Protein AF-A0A1Q9T0S0-F1 (afdb_monomer_lite)

pLDDT: mean 93.18, std 7.95, range [50.66, 98.62]

Foldseek 3Di:
DFDPFDALVLLQLLLLLLLLLLQLLVPRVVQWFFDLQKTKHHPVPQWIWIWFADLVRKIKIWTADPVAFPAADDPRCVVVVHDHDPFCAVHDPCQCVCVVPDDCVSPPGTLHIWIDPNPTIDTHDDDTGSCPVVSLPQSRDPVSSLVSSLDSLCPPDPPDDLVPLSVLSVVSSVCQLPDDLVSSCSSHVSSNHSVSSNVRSVSNVRRRDD

Secondary structure (DSSP, 8-state):
-EE----HHHHHHHHHHHHHHHTTSSSTTTTEEEETTEEEEE-SSS-EEEEEE-TTS-EEEEEE-TTTB----THHHHHTT-----TTTT--GGGGHHHHH--TTT-S---EEEEE-SS-EEE----S-BSTTTTT-GGG-HHHHHHHHHHHHH-SS-----TTHHHHHHHHHHHGGG--HHHHHTT-TT---HHHHHHHHHHTTSPP--

Structure (mmCIF, N/CA/C/O backbone):
data_AF-A0A1Q9T0S0-F1
#
_entry.id   AF-A0A1Q9T0S0-F1
#
loop_
_atom_site.group_PDB
_atom_site.id
_atom_site.type_symbol
_atom_site.label_atom_id
_atom_site.label_alt_id
_atom_site.label_comp_id
_atom_site.label_asym_id
_atom_site.label_entity_id
_atom_site.label_seq_id
_atom_site.pdbx_PDB_ins_code
_atom_site.Cartn_x
_atom_site.Cartn_y
_atom_site.Cartn_z
_atom_site.occupancy
_atom_site.B_iso_or_equiv
_atom_site.auth_seq_id
_atom_site.auth_comp_id
_atom_site.auth_asym_id
_atom_site.auth_atom_id
_atom_site.pdbx_PDB_model_num
ATOM 1 N N . MET A 1 1 ? 15.567 -7.883 -11.345 1.00 94.00 1 MET A N 1
ATOM 2 C CA . MET A 1 1 ? 16.326 -7.635 -10.104 1.00 94.00 1 MET A CA 1
ATOM 3 C C . MET A 1 1 ? 15.474 -8.043 -8.914 1.00 94.00 1 MET A C 1
ATOM 5 O O . MET A 1 1 ? 14.275 -7.813 -8.975 1.00 94.00 1 MET A O 1
ATOM 9 N N . GLU A 1 2 ? 16.051 -8.700 -7.908 1.00 96.56 2 GLU A N 1
ATOM 10 C CA . GLU A 1 2 ? 15.338 -9.076 -6.674 1.00 96.56 2 GLU A CA 1
ATOM 11 C C . GLU A 1 2 ? 15.214 -7.862 -5.740 1.00 96.56 2 GLU A C 1
ATOM 13 O O . GLU A 1 2 ? 16.089 -6.996 -5.751 1.00 96.56 2 GLU A O 1
ATOM 18 N N . LEU A 1 3 ? 14.120 -7.788 -4.983 1.00 97.38 3 LEU A N 1
ATOM 19 C CA . LEU A 1 3 ? 13.815 -6.697 -4.058 1.00 97.38 3 LEU A CA 1
ATOM 20 C C . LEU A 1 3 ? 13.614 -7.247 -2.645 1.00 97.38 3 LEU A C 1
ATOM 22 O O . LEU A 1 3 ? 12.948 -8.267 -2.465 1.00 97.38 3 LEU A O 1
ATOM 26 N N . ASP A 1 4 ? 14.145 -6.538 -1.653 1.00 97.12 4 ASP A N 1
ATOM 27 C CA . ASP A 1 4 ? 13.918 -6.837 -0.240 1.00 97.12 4 ASP A CA 1
ATOM 28 C C . ASP A 1 4 ? 12.661 -6.103 0.244 1.00 97.12 4 ASP A C 1
ATOM 30 O O . ASP A 1 4 ? 12.712 -4.953 0.678 1.00 97.12 4 ASP A O 1
ATOM 34 N N . LEU A 1 5 ? 11.507 -6.751 0.076 1.00 98.19 5 LEU A N 1
ATOM 35 C CA . LEU A 1 5 ? 10.204 -6.249 0.511 1.00 98.19 5 LEU A CA 1
ATOM 36 C C . LEU A 1 5 ? 9.434 -7.356 1.241 1.00 98.19 5 LEU A C 1
ATOM 38 O O . LEU A 1 5 ? 9.535 -8.525 0.856 1.00 98.19 5 LEU A O 1
ATOM 42 N N . PRO A 1 6 ? 8.614 -7.020 2.255 1.00 98.19 6 PRO A N 1
ATOM 43 C CA . PRO A 1 6 ? 7.750 -8.005 2.892 1.00 98.19 6 PRO A CA 1
ATOM 44 C C . PRO A 1 6 ? 6.777 -8.632 1.890 1.00 98.19 6 PRO A C 1
ATOM 46 O O . PRO A 1 6 ? 6.292 -7.970 0.970 1.00 98.19 6 PRO A O 1
ATOM 49 N N . ALA A 1 7 ? 6.437 -9.903 2.090 1.00 98.12 7 ALA A N 1
ATOM 50 C CA . ALA A 1 7 ? 5.400 -10.563 1.304 1.00 98.12 7 ALA A CA 1
ATOM 51 C C . ALA A 1 7 ? 4.035 -9.863 1.499 1.00 98.12 7 ALA A C 1
ATOM 53 O O . ALA A 1 7 ? 3.790 -9.301 2.572 1.00 98.12 7 ALA A O 1
ATOM 54 N N . PRO A 1 8 ? 3.103 -9.940 0.528 1.00 97.69 8 PRO A N 1
ATOM 55 C CA . PRO A 1 8 ? 1.782 -9.308 0.623 1.00 97.69 8 PRO A CA 1
ATOM 56 C C . PRO A 1 8 ? 1.033 -9.552 1.945 1.00 97.69 8 PRO A C 1
ATOM 58 O O . PRO A 1 8 ? 0.486 -8.621 2.535 1.00 97.69 8 PRO A O 1
ATOM 61 N N . ASP A 1 9 ? 1.064 -10.778 2.475 1.00 96.56 9 ASP A N 1
ATOM 62 C CA . ASP A 1 9 ? 0.418 -11.109 3.753 1.00 96.56 9 ASP A CA 1
ATOM 63 C C . ASP A 1 9 ? 1.033 -10.387 4.965 1.00 96.56 9 ASP A C 1
ATOM 65 O O . ASP A 1 9 ? 0.340 -10.157 5.957 1.00 96.56 9 ASP A O 1
ATOM 69 N N . GLN A 1 10 ? 2.313 -10.011 4.887 1.00 97.56 10 GLN A N 1
ATOM 70 C CA . GLN A 1 10 ? 3.016 -9.247 5.921 1.00 97.56 10 GLN A CA 1
ATOM 71 C C . GLN A 1 10 ? 2.735 -7.741 5.816 1.00 97.56 10 GLN A C 1
ATOM 73 O O . GLN A 1 10 ? 2.780 -7.044 6.827 1.00 97.56 10 GLN A O 1
ATOM 78 N N . LEU A 1 11 ? 2.418 -7.241 4.616 1.00 98.25 11 LEU A N 1
ATOM 79 C CA . LEU A 1 11 ? 1.966 -5.860 4.404 1.00 98.25 11 LEU A CA 1
ATOM 80 C C . LEU A 1 11 ? 0.535 -5.658 4.933 1.00 98.25 11 LEU A C 1
ATOM 82 O O . LEU A 1 11 ? 0.225 -4.611 5.505 1.00 98.25 11 LEU A O 1
ATOM 86 N N . ARG A 1 12 ? -0.323 -6.681 4.783 1.00 98.06 12 ARG A N 1
ATOM 87 C CA . ARG A 1 12 ? -1.766 -6.643 5.084 1.00 98.06 12 ARG A CA 1
ATOM 88 C C . ARG A 1 12 ? -2.144 -5.974 6.410 1.00 98.06 12 ARG A C 1
ATOM 90 O O . ARG A 1 12 ? -2.952 -5.050 6.363 1.00 98.06 12 ARG A O 1
ATOM 97 N N . PRO A 1 13 ? -1.647 -6.412 7.588 1.00 98.00 13 PRO A N 1
ATOM 98 C CA . PRO A 1 13 ? -2.119 -5.855 8.856 1.00 98.00 13 PRO A CA 1
ATOM 99 C C . PRO A 1 13 ? -1.801 -4.361 8.986 1.00 98.00 13 PRO A C 1
ATOM 101 O O . PRO A 1 13 ? -2.645 -3.598 9.445 1.00 98.00 13 PRO A O 1
ATOM 104 N N . ARG A 1 14 ? -0.628 -3.923 8.515 1.00 98.50 14 ARG A N 1
ATOM 105 C CA . ARG A 1 14 ? -0.226 -2.509 8.549 1.00 98.50 14 ARG A CA 1
ATOM 106 C C . ARG A 1 14 ? -1.068 -1.673 7.601 1.00 98.50 14 ARG A C 1
ATOM 108 O O . ARG A 1 14 ? -1.543 -0.614 7.988 1.00 98.50 14 ARG A O 1
ATOM 115 N N . TRP A 1 15 ? -1.276 -2.163 6.381 1.00 98.38 15 TRP A N 1
ATOM 116 C CA . TRP A 1 15 ? -2.082 -1.465 5.383 1.00 98.38 15 TRP A CA 1
ATOM 117 C C . TRP A 1 15 ? -3.531 -1.309 5.856 1.00 98.38 15 TRP A C 1
ATOM 119 O O . TRP A 1 15 ? -4.079 -0.213 5.801 1.00 98.38 15 TRP A O 1
ATOM 129 N N . ALA A 1 16 ? -4.109 -2.370 6.429 1.00 98.38 16 ALA A N 1
ATOM 130 C CA . ALA A 1 16 ? -5.443 -2.337 7.021 1.00 98.38 16 ALA A CA 1
ATOM 131 C C . ALA A 1 16 ? -5.541 -1.348 8.195 1.00 98.38 16 ALA A C 1
ATOM 133 O O . ALA A 1 16 ? -6.499 -0.584 8.272 1.00 98.38 16 ALA A O 1
ATOM 134 N N . ALA A 1 17 ? -4.544 -1.320 9.085 1.00 98.44 17 ALA A N 1
ATOM 135 C CA . ALA A 1 17 ? -4.498 -0.374 10.197 1.00 98.44 17 ALA A CA 1
ATOM 136 C C . ALA A 1 17 ? -4.404 1.087 9.718 1.00 98.44 17 ALA A C 1
ATOM 138 O O . ALA A 1 17 ? -5.099 1.954 10.245 1.00 98.44 17 ALA A O 1
ATOM 139 N N . VAL A 1 18 ? -3.593 1.357 8.691 1.00 97.94 18 VAL A N 1
ATOM 140 C CA . VAL A 1 18 ? -3.491 2.685 8.065 1.00 97.94 18 VAL A CA 1
ATOM 141 C C . VAL A 1 18 ? -4.821 3.071 7.414 1.00 97.94 18 VAL A C 1
ATOM 143 O O . VAL A 1 18 ? -5.328 4.156 7.688 1.00 97.94 18 VAL A O 1
ATOM 146 N N . ALA A 1 19 ? -5.445 2.172 6.646 1.00 97.62 19 ALA A N 1
ATOM 147 C CA . ALA A 1 19 ? -6.767 2.393 6.054 1.00 97.62 19 ALA A CA 1
ATOM 148 C C . ALA A 1 19 ? -7.836 2.703 7.114 1.00 97.62 19 ALA A C 1
ATOM 150 O O . ALA A 1 19 ? -8.687 3.568 6.912 1.00 97.62 19 ALA A O 1
ATOM 151 N N . ALA A 1 20 ? -7.762 2.046 8.278 1.00 97.94 20 ALA A N 1
ATOM 152 C CA . ALA A 1 20 ? -8.662 2.319 9.392 1.00 97.94 20 ALA A CA 1
ATOM 153 C C . ALA A 1 20 ? -8.576 3.762 9.876 1.00 97.94 2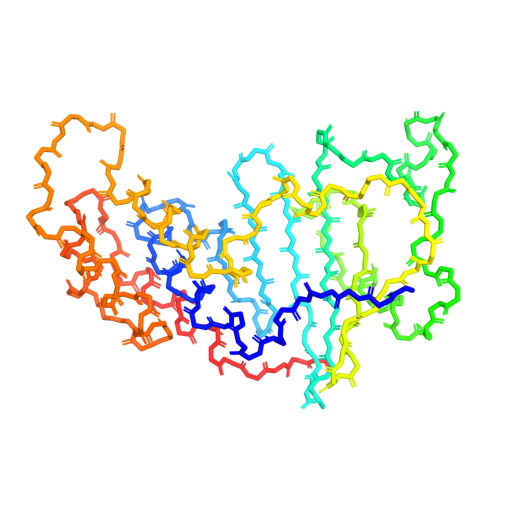0 ALA A C 1
ATOM 155 O O . ALA A 1 20 ? -9.591 4.387 10.176 1.00 97.94 20 ALA A O 1
ATOM 156 N N . VAL A 1 21 ? -7.362 4.291 9.966 1.00 96.50 21 VAL A N 1
ATOM 157 C CA . VAL A 1 21 ? -7.124 5.633 10.488 1.00 96.50 21 VAL A CA 1
ATOM 158 C C . VAL A 1 21 ? -7.474 6.674 9.434 1.00 96.50 21 VAL A C 1
ATOM 160 O O . VAL A 1 21 ? -8.299 7.538 9.718 1.00 96.50 21 VAL A O 1
ATOM 163 N N . LEU A 1 22 ? -6.955 6.543 8.209 1.00 95.12 22 LEU A N 1
ATOM 164 C CA . LEU A 1 22 ? -7.236 7.472 7.105 1.00 95.12 22 LEU A CA 1
ATOM 165 C C . LEU A 1 22 ? -8.735 7.527 6.780 1.00 95.12 22 LEU A C 1
ATOM 167 O O . LEU A 1 22 ? -9.317 8.610 6.694 1.00 95.12 22 LEU A O 1
ATOM 171 N N . GLY A 1 23 ? -9.396 6.368 6.715 1.00 95.19 23 GLY A N 1
ATOM 172 C CA . GLY A 1 23 ? -10.837 6.283 6.488 1.00 95.19 23 GLY A CA 1
ATOM 173 C C . GLY A 1 23 ? -11.690 6.893 7.602 1.00 95.19 23 GLY A C 1
ATOM 174 O O . GLY A 1 23 ? -12.871 7.138 7.388 1.00 95.19 23 GLY A O 1
ATOM 175 N N . SER A 1 24 ? -11.115 7.173 8.775 1.00 95.06 24 SER A N 1
ATOM 176 C CA . SER A 1 24 ? -11.835 7.786 9.898 1.00 95.06 24 SER A CA 1
ATOM 177 C C . SER A 1 24 ? -11.750 9.310 9.937 1.00 95.06 24 SER A C 1
ATOM 179 O O . SER A 1 24 ? -12.470 9.929 10.719 1.00 95.06 24 SER A O 1
ATOM 181 N N . VAL A 1 25 ? -10.904 9.922 9.101 1.00 88.38 25 VAL A N 1
ATOM 182 C CA . VAL A 1 25 ? -10.748 11.386 8.998 1.00 88.38 25 VAL A CA 1
ATOM 183 C C . VAL A 1 25 ? -11.873 12.017 8.148 1.00 88.38 25 VAL A C 1
ATOM 185 O O . VAL A 1 25 ? -12.053 13.230 8.152 1.00 88.38 25 VAL A O 1
ATOM 188 N N . GLY A 1 26 ? -12.677 11.201 7.451 1.00 74.31 26 GLY A N 1
ATOM 189 C CA . GLY A 1 26 ? -13.866 11.617 6.688 1.00 74.31 26 GLY A CA 1
ATOM 190 C C . GLY A 1 26 ? -13.626 11.904 5.199 1.00 74.31 26 GLY A C 1
ATOM 191 O O . GLY A 1 26 ? -14.577 11.944 4.425 1.00 74.31 26 GLY A O 1
ATOM 192 N N . TYR A 1 27 ? -12.369 12.061 4.772 1.00 72.44 27 TYR A N 1
ATOM 193 C CA . TYR A 1 27 ? -11.987 12.171 3.352 1.00 72.44 27 TYR A CA 1
ATOM 194 C C . TYR A 1 27 ? -10.918 11.155 2.920 1.00 72.44 27 TYR A C 1
ATOM 196 O O . TYR A 1 27 ? -10.825 10.843 1.739 1.00 72.44 27 TYR A O 1
ATOM 204 N N . GLY A 1 28 ? -10.154 10.591 3.861 1.00 71.88 28 GLY A N 1
ATOM 205 C CA . GLY A 1 28 ? -9.023 9.706 3.559 1.00 71.88 28 GLY A CA 1
ATOM 206 C C . GLY A 1 28 ? -9.394 8.261 3.210 1.00 71.88 28 GLY A C 1
ATOM 207 O O . GLY A 1 28 ? -8.507 7.435 3.013 1.00 71.88 28 GLY A O 1
ATOM 208 N N . SER A 1 29 ? -10.682 7.907 3.151 1.00 78.69 29 SER A N 1
ATOM 209 C CA . SER A 1 29 ? -11.103 6.546 2.782 1.00 78.69 29 SER A CA 1
ATOM 210 C C . SER A 1 29 ? -10.803 6.211 1.321 1.00 78.69 29 SER A C 1
ATOM 212 O O . SER A 1 29 ? -10.612 5.041 1.007 1.00 78.69 29 SER A O 1
ATOM 214 N N . GLU A 1 30 ? -10.722 7.209 0.439 1.00 85.56 30 GLU A N 1
ATOM 215 C CA . GLU A 1 30 ? -10.301 7.005 -0.952 1.00 85.56 30 GLU A CA 1
ATOM 216 C C . GLU A 1 30 ? -8.775 6.879 -1.082 1.00 85.56 30 GLU A C 1
ATOM 218 O O . GLU A 1 30 ? -8.294 6.183 -1.975 1.00 85.56 30 GLU A O 1
ATOM 223 N N . ASP A 1 31 ? -8.019 7.476 -0.153 1.00 90.69 31 ASP A N 1
ATOM 224 C CA . ASP A 1 31 ? -6.553 7.481 -0.160 1.00 90.69 31 ASP A CA 1
ATOM 225 C C . ASP A 1 31 ? -5.941 6.152 0.310 1.00 90.69 31 ASP A C 1
ATOM 227 O O . ASP A 1 31 ? -4.779 5.863 0.043 1.00 90.69 31 ASP A O 1
ATOM 231 N N . CYS A 1 32 ? -6.689 5.304 1.020 1.00 94.94 32 CYS A N 1
ATOM 232 C CA . CYS A 1 32 ? -6.194 3.997 1.447 1.00 94.94 32 CYS A CA 1
ATOM 233 C C . CYS A 1 32 ? -7.337 2.992 1.589 1.00 94.94 32 CYS A C 1
ATOM 235 O O . CYS A 1 32 ? -8.111 3.033 2.549 1.00 94.94 32 CYS A O 1
ATOM 237 N N . ARG A 1 33 ? -7.444 2.073 0.625 1.00 93.06 33 A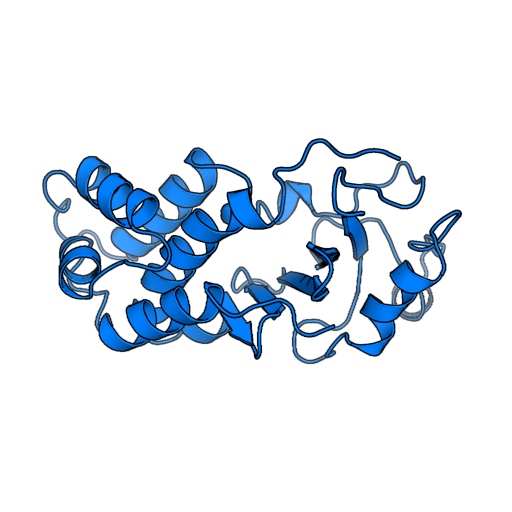RG A N 1
ATOM 238 C CA . ARG A 1 33 ? -8.619 1.202 0.468 1.00 93.06 33 ARG A CA 1
ATOM 239 C C . ARG A 1 33 ? -8.299 -0.148 -0.155 1.00 93.06 33 ARG A C 1
ATOM 241 O O . ARG A 1 33 ? -7.223 -0.369 -0.702 1.00 93.06 33 ARG A O 1
ATOM 248 N N . SER A 1 34 ? -9.278 -1.043 -0.075 1.00 94.94 34 SER A N 1
ATOM 249 C CA . SER A 1 34 ? -9.305 -2.313 -0.797 1.00 94.94 34 SER A CA 1
ATOM 250 C C . SER A 1 34 ? -10.492 -2.301 -1.757 1.00 94.94 34 SER A C 1
ATOM 252 O O . SER A 1 34 ? -11.634 -2.202 -1.305 1.00 94.94 34 SER A O 1
ATOM 254 N N . ASP A 1 35 ? -10.226 -2.417 -3.057 1.00 90.75 35 ASP A N 1
ATOM 255 C CA . ASP A 1 35 ? -11.237 -2.483 -4.113 1.00 90.75 35 ASP A CA 1
ATOM 256 C C . ASP A 1 35 ? -11.281 -3.917 -4.657 1.00 90.75 35 ASP A C 1
ATOM 258 O O . ASP A 1 35 ? -10.380 -4.345 -5.378 1.00 90.75 35 ASP A O 1
ATOM 262 N N . ASP A 1 36 ? -12.297 -4.691 -4.266 1.00 85.62 36 ASP A N 1
ATOM 263 C CA . ASP A 1 36 ? -12.485 -6.092 -4.681 1.00 85.62 36 ASP A CA 1
ATOM 264 C C . ASP A 1 36 ? -11.244 -6.987 -4.500 1.00 85.62 36 ASP A C 1
ATOM 266 O O . ASP A 1 36 ? -11.030 -7.941 -5.245 1.00 85.62 36 ASP A O 1
ATOM 270 N N . GLY A 1 37 ? -10.429 -6.705 -3.481 1.00 87.00 37 GLY A N 1
ATOM 271 C CA . GLY A 1 37 ? -9.220 -7.466 -3.187 1.00 87.00 37 GLY A CA 1
ATOM 272 C C . GLY A 1 37 ? -7.937 -6.904 -3.802 1.00 87.00 37 GLY A C 1
ATOM 273 O O . GLY A 1 37 ? -6.885 -7.490 -3.564 1.00 87.00 37 GLY A O 1
ATOM 274 N N . ASP A 1 38 ? -7.962 -5.776 -4.500 1.00 94.75 38 ASP A N 1
ATOM 275 C CA . ASP A 1 38 ? -6.747 -5.026 -4.832 1.00 94.75 38 ASP A CA 1
ATOM 276 C C . ASP A 1 38 ? -6.559 -3.888 -3.830 1.00 94.75 38 ASP A C 1
ATOM 278 O O . ASP A 1 38 ? -7.527 -3.249 -3.422 1.00 94.75 38 ASP A O 1
ATOM 282 N N . TRP A 1 39 ? -5.327 -3.640 -3.390 1.00 96.88 39 TRP A N 1
ATOM 283 C CA . TRP A 1 39 ? -5.066 -2.660 -2.329 1.00 96.88 39 TRP A CA 1
ATOM 284 C C . TRP A 1 39 ? -4.489 -1.384 -2.896 1.00 96.88 39 TRP A C 1
ATOM 286 O O . TRP A 1 39 ? -3.530 -1.441 -3.653 1.00 96.88 39 TRP A O 1
ATOM 296 N N . TYR A 1 40 ? -5.042 -0.248 -2.504 1.00 96.69 40 TYR A N 1
ATOM 297 C CA . TYR A 1 40 ? -4.650 1.063 -2.988 1.00 96.69 40 TYR A CA 1
ATOM 298 C C . TYR A 1 40 ? -4.105 1.925 -1.855 1.00 96.69 40 TYR A C 1
ATOM 300 O O . TYR A 1 40 ? -4.556 1.835 -0.707 1.00 96.69 40 TYR A O 1
ATOM 308 N N . TYR A 1 41 ? -3.132 2.756 -2.201 1.00 96.62 41 TYR A N 1
ATOM 309 C CA . TYR A 1 41 ? -2.620 3.825 -1.366 1.00 96.62 41 TYR A CA 1
ATOM 310 C C . TYR A 1 41 ? -2.333 5.057 -2.225 1.00 96.62 41 TYR A C 1
ATOM 312 O O . TYR A 1 41 ? -1.761 4.928 -3.307 1.00 96.62 41 TYR A O 1
ATOM 320 N N . HIS A 1 42 ? -2.684 6.222 -1.701 1.00 94.25 42 HIS A N 1
ATOM 321 C CA . HIS A 1 42 ? -2.400 7.546 -2.224 1.00 94.25 42 HIS A CA 1
ATOM 322 C C . HIS A 1 42 ? -2.022 8.459 -1.052 1.00 94.25 42 HIS A C 1
ATOM 324 O O . HIS A 1 42 ? -2.587 8.349 0.036 1.00 94.25 42 HIS A O 1
ATOM 330 N N . ASP A 1 43 ? -1.037 9.332 -1.240 1.00 91.38 43 ASP A N 1
ATOM 331 C CA . ASP A 1 43 ? -0.515 10.194 -0.170 1.00 91.38 43 ASP A CA 1
ATOM 332 C C . ASP A 1 43 ? -1.214 11.564 -0.072 1.00 91.38 43 ASP A C 1
ATOM 334 O O . ASP A 1 43 ? -0.885 12.371 0.796 1.00 91.38 43 ASP A O 1
ATOM 338 N N . GLY A 1 44 ? -2.177 11.835 -0.957 1.00 87.56 44 GLY A N 1
ATOM 339 C CA . GLY A 1 44 ? -2.865 13.125 -1.086 1.00 87.56 44 GLY A CA 1
ATOM 340 C C . GLY A 1 44 ? -2.129 14.140 -1.974 1.00 87.56 44 GLY A C 1
ATOM 341 O O . GLY A 1 44 ? -2.733 15.126 -2.397 1.00 87.56 44 GLY A O 1
ATOM 342 N N . GLY A 1 45 ? -0.855 13.892 -2.291 1.00 88.12 45 GLY A N 1
ATOM 343 C CA . GLY A 1 45 ? 0.010 14.727 -3.126 1.00 88.12 45 GLY A CA 1
ATOM 344 C C . GLY A 1 45 ? 0.039 14.327 -4.602 1.00 88.12 45 GLY A C 1
ATOM 345 O O . GLY A 1 45 ? 0.572 15.072 -5.416 1.00 88.12 45 GLY A O 1
ATOM 346 N N . GLY A 1 46 ? -0.574 13.199 -4.970 1.00 89.12 46 GLY A N 1
ATOM 347 C CA . GLY A 1 46 ? -0.525 12.643 -6.326 1.00 89.12 46 GLY A CA 1
ATOM 348 C C . GLY A 1 46 ? 0.360 11.402 -6.440 1.00 89.12 46 GLY A C 1
ATOM 349 O O . GLY A 1 46 ? 0.461 10.835 -7.533 1.00 89.12 46 GLY A O 1
ATOM 350 N N . ASN A 1 47 ? 0.974 10.962 -5.336 1.00 94.75 47 ASN A N 1
ATOM 351 C CA . ASN A 1 47 ? 1.796 9.759 -5.302 1.00 94.75 47 ASN A CA 1
ATOM 352 C C . ASN A 1 47 ? 0.958 8.582 -4.844 1.00 94.75 47 ASN A C 1
ATOM 354 O O . ASN A 1 47 ? 0.167 8.677 -3.904 1.00 94.75 47 ASN A O 1
ATOM 358 N N . TRP A 1 48 ? 1.110 7.459 -5.534 1.00 96.31 48 TRP A N 1
ATOM 359 C CA . TRP A 1 48 ? 0.202 6.339 -5.369 1.00 96.31 48 TRP A CA 1
ATOM 360 C C . TRP A 1 48 ? 0.873 5.003 -5.630 1.00 96.31 48 TRP A C 1
ATOM 362 O O . TRP A 1 48 ? 1.856 4.887 -6.366 1.00 96.31 48 TRP A O 1
ATOM 372 N N . CYS A 1 49 ? 0.278 3.958 -5.068 1.00 97.50 49 CYS A N 1
ATOM 373 C CA . CYS A 1 49 ? 0.505 2.603 -5.530 1.00 97.50 49 CYS A CA 1
ATOM 374 C C . CYS A 1 49 ? -0.745 1.741 -5.385 1.00 97.50 49 CYS A C 1
ATOM 376 O O . CYS A 1 49 ? -1.624 1.993 -4.558 1.00 97.50 49 CYS A O 1
ATOM 378 N N . ARG A 1 50 ? -0.797 0.683 -6.186 1.00 97.50 50 ARG A N 1
ATOM 379 C CA . ARG A 1 50 ? -1.806 -0.360 -6.117 1.00 97.50 50 ARG A CA 1
ATOM 380 C C . ARG A 1 50 ? -1.146 -1.730 -6.133 1.00 97.50 50 ARG A C 1
ATOM 382 O O . ARG A 1 50 ? -0.255 -1.995 -6.937 1.00 97.50 50 ARG A O 1
ATOM 389 N N . LEU A 1 51 ? -1.602 -2.603 -5.246 1.00 98.06 51 LEU A N 1
ATOM 390 C CA . LEU A 1 51 ? -1.243 -4.008 -5.195 1.00 98.06 51 LEU A CA 1
ATOM 391 C C . LEU A 1 51 ? -2.372 -4.840 -5.806 1.00 98.06 51 LEU A C 1
ATOM 393 O O . LEU A 1 51 ? -3.386 -5.090 -5.151 1.00 98.06 51 LEU A O 1
ATOM 397 N N . TYR A 1 52 ? -2.163 -5.305 -7.033 1.00 97.75 52 TYR A N 1
ATOM 398 C CA . TYR A 1 52 ? -3.013 -6.303 -7.670 1.00 97.75 52 TYR A CA 1
ATOM 399 C C . TYR A 1 52 ? -2.644 -7.685 -7.159 1.00 97.75 52 TYR A C 1
ATOM 401 O O . TYR A 1 52 ? -1.472 -8.069 -7.203 1.00 97.75 52 TYR A O 1
ATOM 409 N N . ARG A 1 53 ? -3.618 -8.446 -6.666 1.00 96.62 53 ARG A N 1
ATOM 410 C CA . ARG A 1 53 ? -3.348 -9.753 -6.048 1.00 96.62 53 ARG A CA 1
ATOM 411 C C . ARG A 1 53 ? -4.026 -10.874 -6.811 1.00 96.62 53 ARG A C 1
ATOM 413 O O . ARG A 1 53 ? -5.225 -10.812 -7.074 1.00 96.62 53 ARG A O 1
ATOM 420 N N . TYR A 1 54 ? -3.268 -11.927 -7.079 1.00 96.19 54 TYR A N 1
ATOM 421 C CA . TYR A 1 54 ? -3.777 -13.148 -7.677 1.00 96.19 54 TYR A CA 1
ATOM 422 C C . TYR A 1 54 ? -4.286 -14.114 -6.602 1.00 96.19 54 TYR A C 1
ATOM 424 O O . TYR A 1 54 ? -3.798 -14.130 -5.467 1.00 96.19 54 TYR A O 1
ATOM 432 N N . ALA A 1 55 ? -5.236 -14.972 -6.963 1.00 92.81 55 ALA A N 1
ATOM 433 C CA . ALA A 1 55 ? -5.764 -16.020 -6.095 1.00 92.81 55 ALA A CA 1
ATOM 434 C C . ALA A 1 55 ? -4.714 -17.094 -5.745 1.00 92.81 55 ALA A C 1
ATOM 436 O O . ALA A 1 55 ? -4.829 -17.757 -4.714 1.00 92.81 55 ALA A O 1
ATOM 437 N N . ASP A 1 56 ? -3.683 -17.259 -6.580 1.00 94.12 56 ASP A N 1
ATOM 438 C CA . ASP A 1 56 ? -2.580 -18.208 -6.373 1.00 94.12 56 ASP A CA 1
ATOM 439 C C . ASP A 1 56 ? -1.437 -17.663 -5.491 1.00 94.12 56 ASP A C 1
ATOM 441 O O . ASP A 1 56 ? -0.442 -18.355 -5.274 1.00 94.12 56 ASP A O 1
ATOM 445 N N . GLY A 1 57 ? -1.585 -16.445 -4.958 1.00 94.69 57 GLY A N 1
ATOM 446 C CA . GLY A 1 57 ? -0.608 -15.801 -4.080 1.00 94.69 57 GLY A CA 1
ATOM 447 C C . GLY A 1 57 ? 0.431 -14.939 -4.799 1.00 94.69 57 GLY A C 1
ATOM 448 O O . GLY A 1 57 ? 1.233 -14.291 -4.122 1.00 94.69 57 GLY A O 1
ATOM 449 N N . ARG A 1 58 ? 0.418 -14.876 -6.138 1.00 97.75 58 ARG A N 1
ATOM 450 C CA . ARG A 1 58 ? 1.190 -13.868 -6.880 1.00 97.75 58 ARG A CA 1
ATOM 451 C C . ARG A 1 58 ? 0.617 -12.468 -6.663 1.00 97.75 58 ARG A C 1
ATOM 453 O O . ARG A 1 58 ? -0.552 -12.302 -6.311 1.00 97.75 58 ARG A O 1
ATOM 460 N N . ALA A 1 59 ? 1.428 -11.442 -6.898 1.00 98.31 59 ALA A N 1
ATOM 461 C CA . ALA A 1 59 ? 0.962 -10.058 -6.858 1.00 98.31 59 ALA A CA 1
ATOM 462 C C . ALA A 1 59 ? 1.789 -9.128 -7.755 1.00 98.31 59 ALA A C 1
ATOM 464 O O . ALA A 1 59 ? 2.957 -9.403 -8.033 1.00 98.31 59 ALA A O 1
ATOM 465 N N . LEU A 1 60 ? 1.188 -8.012 -8.168 1.00 98.50 60 LEU A N 1
ATOM 466 C CA . LEU A 1 60 ? 1.849 -6.896 -8.845 1.00 98.50 60 LEU A CA 1
ATOM 467 C C . LEU A 1 60 ? 1.638 -5.625 -8.031 1.00 98.50 60 LEU A C 1
ATOM 469 O O . LEU A 1 60 ? 0.504 -5.199 -7.844 1.00 98.50 60 LEU A O 1
ATOM 473 N N . LEU A 1 61 ? 2.723 -5.022 -7.559 1.00 98.44 61 LEU A N 1
ATOM 474 C CA . LEU A 1 61 ? 2.723 -3.701 -6.946 1.00 98.44 61 LEU A CA 1
ATOM 475 C C . LEU A 1 61 ? 3.154 -2.681 -7.996 1.00 98.44 61 LEU A C 1
ATOM 477 O O . LEU A 1 61 ? 4.247 -2.777 -8.551 1.00 98.44 61 LEU A O 1
ATOM 481 N N . VAL A 1 62 ? 2.278 -1.731 -8.277 1.00 97.56 62 VAL A N 1
ATOM 482 C CA . VAL A 1 62 ? 2.420 -0.755 -9.359 1.00 97.56 62 VAL A CA 1
ATOM 483 C C . VAL A 1 62 ? 2.196 0.620 -8.779 1.00 97.56 62 VAL A C 1
ATOM 485 O O . VAL A 1 62 ? 1.356 0.765 -7.897 1.00 97.56 62 VAL A O 1
ATOM 488 N N . GLY A 1 63 ? 2.896 1.631 -9.264 1.00 97.06 63 GLY A N 1
ATOM 489 C CA . GLY A 1 63 ? 2.644 2.978 -8.788 1.00 97.06 63 GLY A CA 1
ATOM 490 C C . GLY A 1 63 ? 3.517 4.024 -9.436 1.00 97.06 63 GLY A C 1
ATOM 491 O O . GLY A 1 63 ? 4.222 3.766 -10.418 1.00 97.06 63 GLY A O 1
ATOM 492 N N . SER A 1 64 ? 3.433 5.212 -8.861 1.00 96.25 64 SER A N 1
ATOM 493 C CA . SER A 1 64 ? 4.217 6.365 -9.254 1.00 96.25 64 SER A CA 1
ATOM 494 C C . SER A 1 64 ? 4.384 7.290 -8.067 1.00 96.25 64 SER A C 1
ATOM 496 O O . SER A 1 64 ? 3.424 7.582 -7.356 1.00 96.25 64 SER A O 1
ATOM 498 N N . ASP A 1 65 ? 5.597 7.796 -7.928 1.00 95.69 65 ASP A N 1
ATOM 499 C CA . ASP A 1 65 ? 5.867 9.034 -7.215 1.00 95.69 65 ASP A CA 1
ATOM 500 C C . ASP A 1 65 ? 6.234 10.075 -8.276 1.00 95.69 65 ASP A C 1
ATOM 502 O O . ASP A 1 65 ? 7.239 9.931 -8.974 1.00 95.69 65 ASP A O 1
ATOM 506 N N . HIS A 1 66 ? 5.360 11.044 -8.511 1.00 90.56 66 HIS A N 1
ATOM 507 C CA . HIS A 1 66 ? 5.503 11.930 -9.663 1.00 90.56 66 HIS A CA 1
ATOM 508 C C . HIS A 1 66 ? 6.602 12.986 -9.482 1.00 90.56 66 HIS A C 1
ATOM 510 O O . HIS A 1 66 ? 7.043 13.567 -10.477 1.00 90.56 66 HIS A O 1
ATOM 516 N N . GLU A 1 67 ? 7.058 13.222 -8.249 1.00 92.06 67 GLU A N 1
ATOM 517 C CA . GLU A 1 67 ? 8.174 14.119 -7.960 1.00 92.06 67 GLU A CA 1
ATOM 518 C C . GLU A 1 67 ? 9.536 13.423 -8.010 1.00 92.06 67 GLU A C 1
ATOM 520 O O . GLU A 1 67 ? 10.524 14.056 -8.392 1.00 92.06 67 GLU A O 1
ATOM 525 N N . TYR A 1 68 ? 9.598 12.144 -7.633 1.00 95.00 68 TYR A N 1
ATOM 526 C CA . TYR A 1 68 ? 10.857 11.430 -7.405 1.00 95.00 68 TYR A CA 1
ATOM 527 C C . TYR A 1 68 ? 11.110 10.251 -8.350 1.00 95.00 68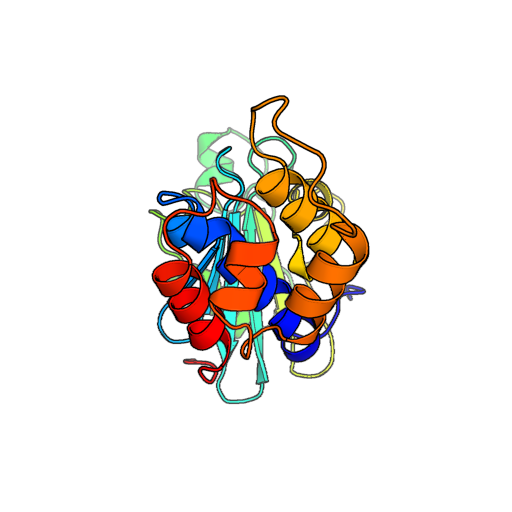 TYR A C 1
ATOM 529 O O . TYR A 1 68 ? 12.168 9.629 -8.270 1.00 95.00 68 TYR A O 1
ATOM 537 N N . SER A 1 69 ? 10.193 9.953 -9.273 1.00 95.94 69 SER A N 1
ATOM 538 C CA . SER A 1 69 ? 10.442 8.959 -10.321 1.00 95.94 69 SER A CA 1
ATOM 539 C C . SER A 1 69 ? 11.203 9.553 -11.504 1.00 95.94 69 SER A C 1
ATOM 541 O O . SER A 1 69 ? 10.739 10.478 -12.170 1.00 95.94 69 SER A O 1
ATOM 543 N N . ASP A 1 70 ? 12.336 8.942 -11.837 1.00 97.12 70 ASP A N 1
ATOM 544 C CA . ASP A 1 70 ? 13.095 9.192 -13.066 1.00 97.12 70 ASP A CA 1
ATOM 545 C C . ASP A 1 70 ? 12.816 8.148 -14.161 1.00 97.12 70 ASP A C 1
ATOM 547 O O . ASP A 1 70 ? 13.374 8.225 -15.261 1.00 97.12 70 ASP A O 1
ATOM 551 N N . THR A 1 71 ? 11.950 7.175 -13.884 1.00 97.44 71 THR A N 1
ATOM 552 C CA . THR A 1 71 ? 11.467 6.194 -14.853 1.00 97.44 71 THR A CA 1
ATOM 553 C C . THR A 1 71 ? 10.263 6.731 -15.625 1.00 97.44 71 THR A C 1
ATOM 555 O O . THR A 1 71 ? 9.298 7.255 -15.068 1.00 97.44 71 THR A O 1
ATOM 558 N N . PHE A 1 72 ? 10.301 6.560 -16.945 1.00 95.81 72 PHE A N 1
ATOM 559 C CA . PHE A 1 72 ? 9.236 7.000 -17.842 1.00 95.81 72 PHE A CA 1
ATOM 560 C C . PHE A 1 72 ? 8.828 5.845 -18.749 1.00 95.81 72 PHE A C 1
ATOM 562 O O . PHE A 1 72 ? 9.599 5.455 -19.620 1.00 95.81 72 PHE A O 1
ATOM 569 N N . TYR A 1 73 ? 7.633 5.292 -18.557 1.00 94.69 73 TYR A N 1
ATOM 570 C CA . TYR A 1 73 ? 7.137 4.150 -19.330 1.00 94.69 73 TYR A CA 1
ATOM 571 C C . TYR A 1 73 ? 6.017 4.553 -20.295 1.00 94.69 73 TYR A C 1
ATOM 573 O O . TYR A 1 73 ? 5.129 5.334 -19.936 1.00 94.69 73 TYR A O 1
ATOM 581 N N . GLY A 1 74 ? 6.032 4.011 -21.517 1.00 92.56 74 GLY A N 1
ATOM 582 C CA . GLY A 1 74 ? 4.977 4.215 -22.506 1.00 92.56 74 GLY A CA 1
ATOM 583 C C . GLY A 1 74 ? 4.698 5.693 -22.804 1.00 92.56 74 GLY A C 1
ATOM 584 O O . GLY A 1 74 ? 5.598 6.467 -23.129 1.00 92.56 74 GLY A O 1
ATOM 585 N N . GLU A 1 75 ? 3.430 6.103 -22.684 1.00 91.31 75 GLU A N 1
ATOM 586 C CA . GLU A 1 75 ? 2.984 7.476 -22.975 1.00 91.31 75 GLU A CA 1
ATOM 587 C C . GLU A 1 75 ? 3.710 8.550 -22.142 1.00 91.31 75 GLU A C 1
ATOM 589 O O . GLU A 1 75 ? 3.887 9.668 -22.630 1.00 91.31 75 GLU A O 1
ATOM 594 N N . ALA A 1 76 ? 4.175 8.224 -20.928 1.00 92.62 76 ALA A N 1
ATOM 595 C CA . ALA A 1 76 ? 4.896 9.172 -20.080 1.00 92.62 76 ALA A CA 1
ATOM 596 C C . ALA A 1 76 ? 6.233 9.597 -20.713 1.00 92.62 76 ALA A C 1
ATOM 598 O O . ALA A 1 76 ? 6.577 10.777 -20.694 1.00 92.62 76 ALA A O 1
ATOM 599 N N . ALA A 1 77 ? 6.961 8.665 -21.336 1.00 95.50 77 ALA A N 1
ATOM 600 C CA . ALA A 1 77 ? 8.235 8.961 -21.993 1.00 95.50 77 ALA A CA 1
ATOM 601 C C . ALA A 1 77 ? 8.066 9.990 -23.119 1.00 95.50 77 ALA A C 1
ATOM 603 O O . ALA A 1 77 ? 8.818 10.961 -23.205 1.00 95.50 77 ALA A O 1
ATOM 604 N N . ALA A 1 78 ? 7.020 9.825 -23.934 1.00 94.50 78 ALA A N 1
ATOM 605 C CA . ALA A 1 78 ? 6.690 10.770 -24.994 1.00 94.50 78 ALA A CA 1
ATOM 606 C C . ALA A 1 78 ? 6.220 12.125 -24.442 1.00 94.50 78 ALA A C 1
ATOM 608 O O . ALA A 1 78 ? 6.662 13.161 -24.930 1.00 94.50 78 ALA A O 1
ATOM 609 N N . TYR A 1 79 ? 5.351 12.126 -23.424 1.00 94.38 79 TYR A N 1
ATOM 610 C CA . TYR A 1 79 ? 4.801 13.349 -22.834 1.00 94.38 79 TYR A CA 1
ATOM 611 C C . TYR A 1 79 ? 5.878 14.238 -22.196 1.00 94.38 79 TYR A C 1
ATOM 613 O O . TYR A 1 79 ? 5.856 15.453 -22.374 1.00 94.38 79 TYR A O 1
ATOM 621 N N . PHE A 1 80 ? 6.827 13.635 -21.477 1.00 94.44 80 PHE A N 1
ATOM 622 C CA . PHE A 1 80 ? 7.910 14.357 -20.805 1.00 94.44 80 PHE A CA 1
ATOM 623 C C . PHE A 1 80 ? 9.166 14.532 -21.669 1.00 94.44 80 PHE A C 1
ATOM 625 O O . PHE A 1 80 ? 10.146 15.105 -21.196 1.00 94.44 80 PHE A O 1
ATOM 632 N N . GLU A 1 81 ? 9.156 14.039 -22.912 1.00 96.81 81 GLU A N 1
ATOM 633 C CA . GLU A 1 81 ? 10.314 14.039 -23.816 1.00 96.81 81 GLU A CA 1
ATOM 634 C C . GLU A 1 81 ? 11.558 13.376 -23.186 1.00 96.81 81 GLU A C 1
ATOM 636 O O . GLU A 1 81 ? 12.692 13.850 -23.306 1.00 96.81 81 GLU A O 1
ATOM 641 N N . ARG A 1 82 ? 11.347 12.255 -22.485 1.00 96.75 82 ARG A N 1
ATOM 642 C CA . ARG A 1 82 ? 12.393 11.485 -21.794 1.00 96.75 82 ARG A CA 1
ATOM 643 C C . ARG A 1 82 ? 12.621 10.135 -22.481 1.00 96.75 82 ARG A C 1
ATOM 645 O O . ARG A 1 82 ? 11.711 9.612 -23.122 1.00 96.75 82 ARG A O 1
ATOM 652 N N . PRO A 1 83 ? 13.823 9.541 -22.358 1.00 96.38 83 PRO A N 1
ATOM 653 C CA . PRO A 1 83 ? 14.042 8.164 -22.783 1.00 96.38 83 PRO A CA 1
ATOM 654 C C . PRO A 1 83 ? 13.088 7.207 -22.063 1.00 96.38 83 PRO A C 1
ATOM 656 O O . PRO A 1 83 ? 12.916 7.299 -20.848 1.00 96.38 83 PRO A O 1
ATOM 659 N N . GLU A 1 84 ? 12.498 6.277 -22.812 1.00 97.06 84 GLU A N 1
ATOM 660 C CA . GLU A 1 84 ? 11.627 5.262 -22.230 1.00 97.06 84 GLU A CA 1
ATOM 661 C C . GLU A 1 84 ? 12.428 4.286 -21.360 1.00 97.06 84 GLU A C 1
ATOM 663 O O . GLU A 1 84 ? 13.474 3.770 -21.759 1.00 97.06 84 GLU A O 1
ATOM 668 N N . THR A 1 85 ? 11.912 4.023 -20.164 1.00 97.38 85 THR A N 1
ATOM 669 C CA . THR A 1 85 ? 12.357 2.950 -19.280 1.00 97.38 85 THR A CA 1
ATOM 670 C C . THR A 1 85 ? 11.393 1.787 -19.430 1.00 97.38 85 THR A C 1
ATOM 672 O O . THR A 1 85 ? 10.253 1.885 -18.993 1.00 97.38 85 THR A O 1
ATOM 675 N N . ASP A 1 86 ? 11.839 0.680 -20.020 1.00 96.12 86 ASP A N 1
ATOM 676 C CA . ASP A 1 86 ? 11.012 -0.521 -20.151 1.00 96.12 86 ASP A CA 1
ATOM 677 C C . ASP A 1 86 ? 10.857 -1.234 -18.794 1.00 96.12 86 ASP A C 1
ATOM 679 O O . ASP A 1 86 ? 11.704 -2.026 -18.371 1.00 96.12 86 ASP A O 1
ATOM 683 N N . LEU A 1 87 ? 9.745 -0.954 -18.107 1.00 96.44 87 LEU A N 1
ATOM 684 C CA . LEU A 1 87 ? 9.393 -1.545 -16.810 1.00 96.44 87 LEU A CA 1
ATOM 685 C C . LEU A 1 87 ? 9.036 -3.037 -16.893 1.00 96.44 87 LEU A C 1
ATOM 687 O O . LEU A 1 87 ? 8.895 -3.687 -15.857 1.00 96.44 87 LEU A O 1
ATOM 691 N N . LEU A 1 88 ? 8.911 -3.594 -18.100 1.00 96.38 88 LEU A N 1
ATOM 692 C CA . LEU A 1 88 ? 8.639 -5.012 -18.337 1.00 96.38 88 LEU A CA 1
ATOM 693 C C . LEU A 1 88 ? 9.870 -5.765 -18.857 1.00 96.38 88 LEU A C 1
ATOM 695 O O . LEU A 1 88 ? 9.793 -6.973 -19.105 1.00 96.38 88 LEU A O 1
ATOM 699 N N . ALA A 1 89 ? 11.013 -5.088 -19.000 1.00 93.94 89 ALA A N 1
ATOM 700 C CA . ALA A 1 89 ? 12.225 -5.682 -19.541 1.00 93.94 89 ALA A CA 1
ATOM 701 C C . ALA A 1 89 ? 12.630 -6.939 -18.756 1.00 93.94 89 ALA A C 1
ATOM 703 O O . ALA A 1 89 ? 12.797 -6.915 -17.533 1.00 93.94 89 ALA A O 1
ATOM 704 N N . ALA A 1 90 ? 12.810 -8.052 -19.476 1.00 87.19 90 ALA A N 1
ATOM 705 C CA . ALA A 1 90 ? 13.135 -9.368 -18.914 1.00 87.19 90 ALA A CA 1
ATOM 706 C C . ALA A 1 90 ? 12.137 -9.892 -17.852 1.00 87.19 90 ALA A C 1
ATOM 708 O O . ALA A 1 90 ? 12.454 -10.834 -17.119 1.00 87.19 90 ALA A O 1
ATOM 709 N N . GLY A 1 91 ? 10.947 -9.290 -17.775 1.00 88.69 91 GLY A N 1
ATOM 710 C CA . GLY A 1 91 ? 9.836 -9.735 -16.949 1.00 88.69 91 GLY A CA 1
ATOM 711 C C . GLY A 1 91 ? 9.132 -10.955 -17.534 1.00 88.69 91 GLY A C 1
ATOM 712 O O . GLY A 1 91 ? 9.276 -11.301 -18.708 1.00 88.69 91 GLY A O 1
ATOM 713 N N . GLU A 1 92 ? 8.352 -11.625 -16.694 1.00 92.12 92 GLU A N 1
ATOM 714 C CA . GLU A 1 92 ? 7.447 -12.672 -17.160 1.00 92.12 92 GLU A CA 1
ATOM 715 C C . GLU A 1 92 ? 6.196 -12.032 -17.787 1.00 92.12 92 GLU A C 1
ATOM 717 O O . GLU A 1 92 ? 5.818 -10.933 -17.378 1.00 92.12 92 GLU A O 1
ATOM 722 N N . PRO A 1 93 ? 5.509 -12.691 -18.743 1.00 93.44 93 PRO A N 1
ATOM 723 C CA . PRO A 1 93 ? 4.394 -12.073 -19.469 1.00 93.44 93 PRO A CA 1
ATOM 724 C C . PRO A 1 93 ? 3.302 -11.466 -18.577 1.00 93.44 93 PRO A C 1
ATOM 726 O O . PRO A 1 93 ? 2.772 -10.408 -18.899 1.00 93.44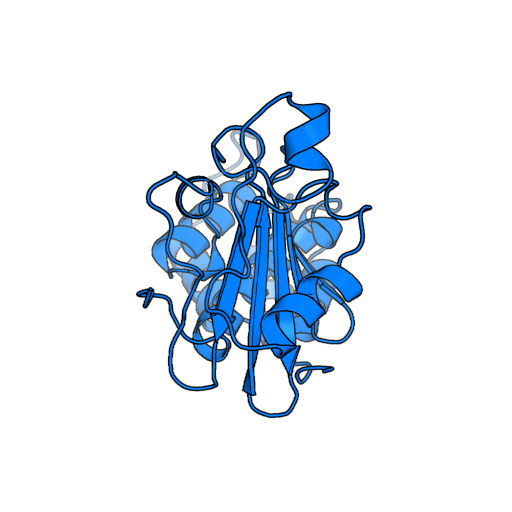 93 PRO A O 1
ATOM 729 N N . TRP A 1 94 ? 3.018 -12.092 -17.431 1.00 95.94 94 TRP A N 1
ATOM 730 C CA . TRP A 1 94 ? 1.989 -11.645 -16.486 1.00 95.94 94 TRP A CA 1
ATOM 731 C C . TRP A 1 94 ? 2.313 -10.313 -15.794 1.00 95.94 94 TRP A C 1
ATOM 733 O O . TRP A 1 94 ? 1.434 -9.707 -15.197 1.00 95.94 94 TRP A O 1
ATOM 743 N N . TRP A 1 95 ? 3.548 -9.806 -15.875 1.00 96.25 95 TRP A N 1
ATOM 744 C CA . TRP A 1 95 ? 3.875 -8.478 -15.339 1.00 96.25 95 TRP A CA 1
ATOM 745 C C . TRP A 1 95 ? 3.122 -7.367 -16.073 1.00 96.25 95 TRP A C 1
ATOM 747 O O . TRP A 1 95 ? 2.790 -6.351 -15.469 1.00 96.25 95 TRP A O 1
ATOM 757 N N . GLY A 1 96 ? 2.820 -7.577 -17.358 1.00 94.69 96 GLY A N 1
ATOM 758 C CA . GLY A 1 96 ? 2.048 -6.636 -18.164 1.00 94.69 96 GLY A CA 1
ATOM 759 C C . GLY A 1 96 ? 0.569 -6.558 -17.780 1.00 94.69 96 GLY A C 1
ATOM 760 O O . GLY A 1 96 ? -0.077 -5.568 -18.120 1.00 94.69 96 GLY A O 1
ATOM 761 N N . ASP A 1 97 ? 0.037 -7.539 -17.042 1.00 95.25 97 ASP A N 1
ATOM 762 C CA . ASP A 1 97 ? -1.379 -7.567 -16.652 1.00 95.25 97 ASP A CA 1
ATOM 763 C C . ASP A 1 97 ? -1.749 -6.337 -15.805 1.00 95.25 97 ASP A C 1
ATOM 765 O O . ASP A 1 97 ? -2.801 -5.730 -16.006 1.00 95.25 97 ASP A O 1
ATOM 769 N N . ALA A 1 98 ? -0.814 -5.881 -14.962 1.00 88.69 98 ALA A N 1
ATOM 770 C CA . ALA A 1 98 ? -0.901 -4.636 -14.199 1.00 88.69 98 ALA A CA 1
ATOM 771 C C . ALA A 1 98 ? -1.304 -3.421 -15.048 1.00 88.69 98 ALA A C 1
ATOM 773 O O . ALA A 1 98 ? -2.122 -2.612 -14.621 1.00 88.69 98 ALA A O 1
ATOM 774 N N . LEU A 1 99 ? -0.743 -3.290 -16.252 1.00 89.94 99 LEU A N 1
ATOM 775 C CA . LEU A 1 99 ? -1.022 -2.162 -17.143 1.00 89.94 99 LEU A CA 1
ATOM 776 C C . LEU A 1 99 ? -2.426 -2.243 -17.747 1.00 89.94 99 LEU A C 1
ATOM 778 O O . LEU A 1 99 ? -3.027 -1.215 -18.043 1.00 89.94 99 LEU A O 1
ATOM 782 N N . GLY A 1 100 ? -2.945 -3.460 -17.932 1.00 89.06 100 GLY A N 1
ATOM 783 C CA . GLY A 1 100 ? -4.313 -3.690 -18.392 1.00 89.06 100 GLY A CA 1
ATOM 784 C C . GLY A 1 100 ? -5.361 -3.458 -17.302 1.00 89.06 100 GLY A C 1
ATOM 785 O O . GLY A 1 100 ? -6.505 -3.135 -17.618 1.00 89.06 100 GLY A O 1
ATOM 786 N N . TRP A 1 101 ? -4.982 -3.616 -16.032 1.00 90.81 101 TRP A N 1
ATOM 787 C CA . TRP A 1 101 ? -5.853 -3.373 -14.877 1.00 90.81 101 TRP A CA 1
ATOM 788 C C . TRP A 1 101 ? -5.774 -1.948 -14.336 1.00 90.81 101 TRP A C 1
ATOM 790 O O . TRP A 1 101 ? -6.688 -1.528 -13.629 1.00 90.81 101 TRP A O 1
ATOM 800 N N . HIS A 1 102 ? -4.711 -1.218 -14.680 1.00 87.00 102 HIS A N 1
ATOM 801 C CA . HIS A 1 102 ? -4.473 0.140 -14.212 1.00 87.00 102 HIS A CA 1
ATOM 802 C C . HIS A 1 102 ? -5.594 1.107 -14.582 1.00 87.00 102 HIS A C 1
ATOM 804 O O . HIS A 1 102 ? -5.896 1.332 -15.756 1.00 87.00 102 HIS A O 1
ATOM 810 N N . ASP A 1 103 ? -6.172 1.729 -13.558 1.00 81.69 103 ASP A N 1
ATOM 811 C CA . ASP A 1 103 ? -7.142 2.797 -13.710 1.00 81.69 103 ASP A CA 1
ATOM 812 C C . ASP A 1 103 ? -6.438 4.154 -13.670 1.00 81.69 103 ASP A C 1
ATOM 814 O O . ASP A 1 103 ? -5.881 4.564 -12.655 1.00 81.69 103 ASP A O 1
ATOM 818 N N . ARG A 1 104 ? -6.516 4.911 -14.768 1.00 81.56 104 ARG A N 1
ATOM 819 C CA . ARG A 1 104 ? -5.874 6.233 -14.861 1.00 81.56 104 ARG A CA 1
ATOM 820 C C . ARG A 1 104 ? -6.442 7.257 -13.870 1.00 81.56 104 ARG A C 1
ATOM 822 O O . ARG A 1 104 ? -5.834 8.311 -13.705 1.00 81.56 104 ARG A O 1
ATOM 829 N N . ARG A 1 105 ? -7.589 6.978 -13.235 1.00 79.44 105 ARG A N 1
ATOM 830 C CA . ARG A 1 105 ? -8.138 7.794 -12.138 1.00 79.44 105 ARG A CA 1
ATOM 831 C C . ARG A 1 105 ? -7.284 7.734 -10.874 1.00 79.44 105 ARG A C 1
ATOM 833 O O . ARG A 1 105 ? -7.259 8.719 -10.150 1.00 79.44 105 ARG A O 1
ATOM 840 N N . ASP A 1 106 ? -6.586 6.624 -10.645 1.00 75.94 106 ASP A N 1
ATOM 841 C CA . ASP A 1 106 ? -5.681 6.448 -9.505 1.00 75.94 106 ASP A CA 1
ATOM 842 C C . ASP A 1 106 ? -4.354 7.200 -9.700 1.00 75.94 106 ASP A C 1
ATOM 844 O O . ASP A 1 106 ? -3.665 7.512 -8.734 1.00 75.94 106 ASP A O 1
ATOM 848 N N . GLY A 1 107 ? -4.011 7.475 -10.961 1.00 78.88 107 GLY A N 1
ATOM 849 C CA . GLY A 1 107 ? -2.837 8.221 -11.388 1.00 78.88 107 GLY A CA 1
ATOM 850 C C . GLY A 1 107 ? -2.524 7.958 -12.858 1.00 78.88 107 GLY A C 1
ATOM 851 O O . GLY A 1 107 ? -2.757 6.872 -13.389 1.00 78.88 107 GLY A O 1
ATOM 852 N N . GLN A 1 108 ? -2.022 8.967 -13.569 1.00 82.44 108 GLN A N 1
ATOM 853 C CA . GLN A 1 108 ? -1.899 8.867 -15.026 1.00 82.44 108 GLN A CA 1
ATOM 854 C C . GLN A 1 108 ? -0.719 7.996 -15.475 1.00 82.44 108 GLN A C 1
ATOM 856 O O . GLN A 1 108 ? -0.822 7.323 -16.506 1.00 82.44 108 GLN A O 1
ATOM 861 N N . TRP A 1 109 ? 0.382 8.034 -14.724 1.00 92.44 109 TRP A N 1
ATOM 862 C CA . TRP A 1 109 ? 1.668 7.456 -15.101 1.00 92.44 109 TRP A CA 1
ATOM 863 C C . TRP A 1 109 ? 2.067 6.335 -14.154 1.00 92.44 109 TRP A C 1
ATOM 865 O O . TRP A 1 109 ? 1.744 6.374 -12.971 1.00 92.44 109 TRP A O 1
ATOM 875 N N . VAL A 1 110 ? 2.754 5.339 -14.708 1.00 95.31 110 VAL A N 1
ATOM 876 C CA . VAL A 1 110 ? 3.332 4.216 -13.971 1.00 95.31 110 VAL A CA 1
ATOM 877 C C . VAL A 1 110 ? 4.843 4.340 -14.060 1.00 95.31 110 VAL A C 1
ATOM 879 O O . VAL A 1 110 ? 5.396 4.385 -15.161 1.00 95.31 110 VAL A O 1
ATOM 882 N N . SER A 1 111 ? 5.486 4.362 -12.900 1.00 96.19 111 SER A N 1
ATOM 883 C CA . SER A 1 111 ? 6.931 4.526 -12.762 1.00 96.19 111 SER A CA 1
ATOM 884 C C . SER A 1 111 ? 7.612 3.265 -12.233 1.00 96.19 111 SER A C 1
ATOM 886 O O . SER A 1 111 ? 8.784 3.038 -12.525 1.00 96.19 111 SER A O 1
ATOM 888 N N . PHE A 1 112 ? 6.888 2.369 -11.559 1.00 97.62 112 PHE A N 1
ATOM 889 C CA . PHE A 1 112 ? 7.411 1.057 -11.175 1.00 97.62 112 PHE A CA 1
ATOM 890 C C . PHE A 1 112 ? 6.378 -0.062 -11.309 1.00 97.62 112 PHE A C 1
ATOM 892 O O . PHE A 1 112 ? 5.175 0.149 -11.150 1.00 97.62 112 PHE A O 1
ATOM 899 N N . ILE A 1 113 ? 6.879 -1.275 -11.568 1.00 98.00 113 ILE A N 1
ATOM 900 C CA . ILE A 1 113 ? 6.131 -2.537 -11.503 1.00 98.00 113 ILE A CA 1
ATOM 901 C C . ILE A 1 113 ? 6.999 -3.559 -10.775 1.00 98.00 113 ILE A C 1
ATOM 903 O O . ILE A 1 113 ? 8.052 -3.970 -11.274 1.00 98.00 113 ILE A O 1
ATOM 907 N N . TYR A 1 114 ? 6.557 -3.975 -9.591 1.00 98.50 114 TYR A N 1
ATOM 908 C CA . TYR A 1 114 ? 7.194 -5.014 -8.790 1.00 98.50 114 TYR A CA 1
ATOM 909 C C . TYR A 1 114 ? 6.294 -6.242 -8.754 1.00 98.50 114 TYR A C 1
ATOM 911 O O . TYR A 1 114 ? 5.102 -6.159 -8.482 1.00 98.50 114 TYR A O 1
ATOM 919 N N . ALA A 1 115 ? 6.874 -7.402 -9.002 1.00 98.56 115 ALA A N 1
ATOM 920 C CA . ALA A 1 115 ? 6.177 -8.660 -9.154 1.00 98.56 115 ALA A CA 1
ATOM 921 C C . ALA A 1 115 ? 6.565 -9.627 -8.037 1.00 98.56 115 ALA A C 1
ATOM 923 O O . ALA A 1 115 ? 7.734 -9.993 -7.903 1.00 98.56 115 ALA A O 1
ATOM 924 N N . PHE A 1 116 ? 5.581 -10.060 -7.255 1.00 98.56 116 PHE A N 1
ATOM 925 C CA . PHE A 1 116 ? 5.726 -11.122 -6.269 1.00 98.56 116 PHE A CA 1
ATOM 926 C C . PHE A 1 116 ? 5.300 -12.450 -6.888 1.00 98.56 116 PHE A C 1
ATOM 928 O O . PHE A 1 116 ? 4.145 -12.615 -7.279 1.00 98.56 116 PHE A O 1
ATOM 935 N N . ASP A 1 117 ? 6.215 -13.412 -6.969 1.00 97.56 117 ASP A N 1
ATOM 936 C CA . ASP A 1 117 ? 5.957 -14.726 -7.578 1.00 97.56 117 ASP A CA 1
ATOM 937 C C . ASP A 1 117 ? 5.361 -15.764 -6.606 1.00 97.56 117 ASP A C 1
ATOM 939 O O . ASP A 1 117 ? 5.301 -16.952 -6.918 1.00 97.56 117 ASP A O 1
ATOM 943 N N . GLY A 1 118 ? 4.924 -15.321 -5.424 1.00 96.94 118 GLY A N 1
ATOM 944 C CA . GLY A 1 118 ? 4.509 -16.182 -4.315 1.00 96.94 118 GLY A CA 1
ATOM 945 C C . GLY A 1 118 ? 5.625 -16.432 -3.295 1.00 96.94 118 GLY A C 1
ATOM 946 O O . GLY A 1 118 ? 5.351 -16.910 -2.195 1.00 96.94 118 GLY A O 1
ATOM 947 N N . GLN A 1 119 ? 6.877 -16.098 -3.628 1.00 96.69 119 GLN A N 1
ATOM 948 C CA . GLN A 1 119 ? 8.025 -16.274 -2.734 1.00 96.69 119 GLN A CA 1
ATOM 949 C C . GLN A 1 119 ? 8.870 -15.012 -2.593 1.00 96.69 119 GLN A C 1
ATOM 951 O O . GLN A 1 119 ? 9.303 -14.692 -1.487 1.00 96.69 119 GLN A O 1
ATOM 956 N N . ARG A 1 120 ? 9.112 -14.296 -3.691 1.00 97.62 120 ARG A N 1
ATOM 957 C CA . ARG A 1 120 ? 10.016 -13.141 -3.717 1.00 97.62 120 ARG A CA 1
ATOM 958 C C . ARG A 1 120 ? 9.534 -12.054 -4.657 1.00 97.62 120 ARG A C 1
ATOM 960 O O . ARG A 1 120 ? 8.847 -12.314 -5.645 1.00 97.62 120 ARG A O 1
ATOM 967 N N . TRP A 1 121 ? 9.967 -10.837 -4.357 1.00 98.62 121 TRP A N 1
ATOM 968 C CA . TRP A 1 121 ? 9.728 -9.665 -5.182 1.00 98.62 121 TRP A CA 1
ATOM 969 C C . TRP A 1 121 ? 10.810 -9.503 -6.245 1.00 98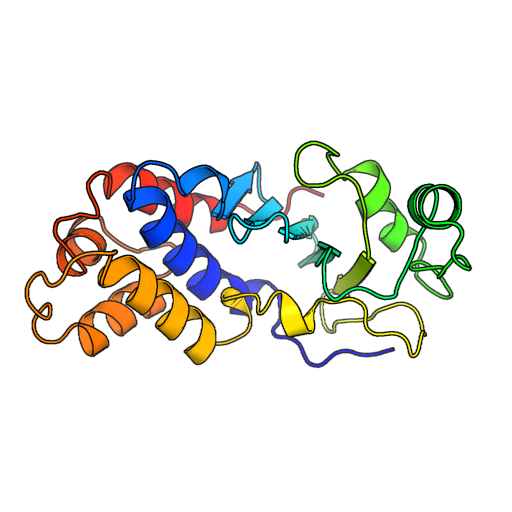.62 121 TRP A C 1
ATOM 971 O O . TRP A 1 121 ? 12.005 -9.643 -5.975 1.00 98.62 121 TRP A O 1
ATOM 981 N N . ARG A 1 122 ? 10.391 -9.184 -7.469 1.00 98.31 122 ARG A N 1
ATOM 982 C CA . ARG A 1 122 ? 11.272 -8.895 -8.601 1.00 98.31 122 ARG A CA 1
ATOM 983 C C . ARG A 1 122 ? 10.777 -7.680 -9.379 1.00 98.31 122 ARG A C 1
ATOM 985 O O . ARG A 1 122 ? 9.582 -7.453 -9.472 1.00 98.31 122 ARG A O 1
ATOM 992 N N . ARG A 1 123 ? 11.699 -6.940 -9.990 1.00 97.75 123 ARG A N 1
ATOM 993 C CA . ARG A 1 123 ? 11.410 -5.872 -10.965 1.00 97.75 123 ARG A CA 1
ATOM 994 C C . ARG A 1 123 ? 12.277 -5.982 -12.213 1.00 97.75 123 ARG A C 1
ATOM 996 O O . ARG A 1 123 ? 13.278 -6.713 -12.197 1.00 97.75 123 ARG A O 1
ATOM 1003 N N . ALA A 1 124 ? 11.936 -5.244 -13.267 1.00 97.50 124 ALA A N 1
ATOM 1004 C CA . ALA A 1 124 ? 12.782 -5.116 -14.453 1.00 97.50 124 ALA A CA 1
ATOM 1005 C C . ALA A 1 124 ? 14.147 -4.499 -14.082 1.00 97.50 124 ALA A C 1
ATOM 1007 O O . ALA A 1 124 ? 14.240 -3.760 -13.095 1.00 97.50 124 ALA A O 1
ATOM 1008 N N . PRO A 1 125 ? 15.237 -4.835 -14.794 1.00 96.19 125 PRO A N 1
ATOM 1009 C CA . PRO A 1 125 ? 16.552 -4.276 -14.510 1.00 96.19 125 PRO A CA 1
ATOM 1010 C C . PRO A 1 125 ? 16.658 -2.834 -15.037 1.00 96.19 125 PRO A C 1
ATOM 1012 O O . PRO A 1 125 ? 16.631 -2.609 -16.242 1.00 96.19 125 PRO A O 1
ATOM 1015 N N . TYR A 1 126 ? 16.813 -1.874 -14.126 1.00 95.94 126 TYR A N 1
ATOM 1016 C CA . TYR A 1 126 ? 17.143 -0.471 -14.411 1.00 95.94 126 TYR A CA 1
ATOM 1017 C C . TYR A 1 126 ? 17.804 0.174 -13.185 1.00 95.94 126 TYR A C 1
ATOM 1019 O O . TYR A 1 126 ? 17.515 -0.231 -12.053 1.00 95.94 126 TYR A O 1
ATOM 1027 N N . ASP A 1 127 ? 18.641 1.187 -13.427 1.00 95.56 127 ASP A N 1
ATOM 1028 C CA . ASP A 1 127 ? 19.443 1.886 -12.406 1.00 95.56 127 ASP A CA 1
ATOM 1029 C C . ASP A 1 127 ? 18.861 3.252 -11.991 1.00 95.56 127 ASP A C 1
ATOM 1031 O O . ASP A 1 127 ? 19.419 3.925 -11.129 1.00 95.56 127 ASP A O 1
ATOM 1035 N N . LEU A 1 128 ? 17.764 3.676 -12.625 1.00 97.31 128 LEU A N 1
ATOM 1036 C CA . LEU A 1 128 ? 17.056 4.918 -12.305 1.00 97.31 128 LEU A CA 1
ATOM 1037 C C . LEU A 1 128 ? 16.264 4.778 -11.001 1.00 97.31 128 LEU A C 1
ATOM 1039 O O . LEU A 1 128 ? 15.833 3.673 -10.656 1.00 97.31 128 LEU A O 1
ATOM 1043 N N . ASP A 1 129 ? 16.054 5.902 -10.314 1.00 97.38 129 ASP A N 1
ATOM 1044 C CA . ASP A 1 129 ? 15.090 5.967 -9.218 1.00 97.38 129 ASP A CA 1
ATOM 1045 C C . ASP A 1 129 ? 13.677 5.870 -9.801 1.00 97.38 129 ASP A C 1
ATOM 1047 O O . ASP A 1 129 ? 13.331 6.576 -10.749 1.00 97.38 129 ASP A O 1
ATOM 1051 N N . ASP A 1 130 ? 12.881 4.946 -9.283 1.00 97.50 130 ASP A N 1
ATOM 1052 C CA . ASP A 1 130 ? 11.499 4.731 -9.703 1.00 97.50 130 ASP A CA 1
ATOM 1053 C C . ASP A 1 130 ? 10.492 5.307 -8.706 1.00 97.50 130 ASP A C 1
ATOM 1055 O O . ASP A 1 130 ? 9.293 5.070 -8.842 1.00 97.50 130 ASP A O 1
ATOM 1059 N N . GLY A 1 131 ? 10.982 6.035 -7.697 1.00 97.06 131 GLY A N 1
ATOM 1060 C CA . GLY A 1 131 ? 10.163 6.764 -6.744 1.00 97.06 131 GLY A CA 1
ATOM 1061 C C . GLY A 1 131 ? 9.543 5.908 -5.638 1.00 97.06 131 GLY A C 1
ATOM 1062 O O . GLY A 1 131 ? 8.999 6.458 -4.683 1.00 97.06 131 GLY A O 1
ATOM 1063 N N . PHE A 1 132 ? 9.655 4.573 -5.674 1.00 97.75 132 PHE A N 1
ATOM 1064 C CA . PHE A 1 132 ? 9.030 3.714 -4.658 1.00 97.75 132 PHE A CA 1
ATOM 1065 C C . PHE A 1 132 ? 9.555 3.980 -3.237 1.00 97.75 132 PHE A C 1
ATOM 1067 O O . PHE A 1 132 ? 8.812 3.888 -2.256 1.00 97.75 132 PHE A O 1
ATOM 1074 N N . ALA A 1 133 ? 10.846 4.296 -3.103 1.00 96.44 133 ALA A N 1
ATOM 1075 C CA . ALA A 1 133 ? 11.433 4.622 -1.807 1.00 96.44 133 ALA A CA 1
ATOM 1076 C C . ALA A 1 133 ? 10.859 5.929 -1.230 1.00 96.44 133 ALA A C 1
ATOM 1078 O O . ALA A 1 133 ? 10.619 5.985 -0.021 1.00 96.44 133 ALA A O 1
ATOM 1079 N N . SER A 1 134 ? 10.622 6.922 -2.094 1.00 96.50 134 SER A N 1
ATOM 1080 C CA . SER A 1 134 ? 10.101 8.256 -1.765 1.00 96.50 134 SER A CA 1
ATOM 1081 C C . SER A 1 134 ? 8.603 8.263 -1.477 1.00 96.50 134 SER A C 1
ATOM 1083 O O . SER A 1 134 ? 8.191 8.936 -0.536 1.00 96.50 134 SER A O 1
ATOM 1085 N N . LEU A 1 135 ? 7.832 7.401 -2.156 1.00 95.44 135 LEU A N 1
ATOM 1086 C CA . LEU A 1 135 ? 6.427 7.123 -1.831 1.00 95.44 135 LEU A CA 1
ATOM 1087 C C . LEU A 1 135 ? 6.248 6.699 -0.361 1.00 95.44 135 LEU A C 1
ATOM 1089 O O . LEU A 1 135 ? 5.164 6.815 0.204 1.00 95.44 135 LEU A O 1
ATOM 1093 N N . ASP A 1 136 ? 7.309 6.155 0.248 1.00 95.94 136 ASP A N 1
ATOM 1094 C CA . ASP A 1 136 ? 7.403 5.837 1.674 1.00 95.94 136 ASP A CA 1
ATOM 1095 C C . ASP A 1 136 ? 6.221 4.994 2.190 1.00 95.94 136 ASP A C 1
ATOM 1097 O O . ASP A 1 136 ? 5.755 5.160 3.320 1.00 95.94 136 ASP A O 1
ATOM 1101 N N . LEU A 1 137 ? 5.758 4.057 1.342 1.00 97.81 137 LEU A N 1
ATOM 1102 C CA . LEU A 1 137 ? 4.544 3.261 1.545 1.00 97.81 137 LEU A CA 1
ATOM 1103 C C . LEU A 1 137 ? 4.448 2.753 2.998 1.00 97.81 137 LEU A C 1
ATOM 1105 O O . LEU A 1 137 ? 5.267 1.911 3.405 1.00 97.81 137 LEU A O 1
ATOM 1109 N N . PRO A 1 138 ? 3.431 3.191 3.771 1.00 98.00 138 PRO A N 1
ATOM 1110 C CA . PRO A 1 138 ? 3.348 2.894 5.199 1.00 98.00 138 PRO A CA 1
ATOM 1111 C C . PRO A 1 138 ? 3.365 1.398 5.529 1.00 98.00 138 PRO A C 1
ATOM 1113 O O . PRO A 1 138 ? 3.948 0.980 6.526 1.00 98.00 138 PRO A O 1
ATOM 1116 N N . ALA A 1 139 ? 2.783 0.561 4.666 1.00 98.00 139 ALA A N 1
ATOM 1117 C CA . ALA A 1 139 ? 2.664 -0.877 4.893 1.00 98.00 139 ALA A CA 1
ATOM 1118 C C . ALA A 1 139 ? 4.001 -1.650 4.855 1.00 98.00 139 ALA A C 1
ATOM 1120 O O . ALA A 1 139 ? 4.061 -2.804 5.291 1.00 98.00 139 ALA A O 1
ATOM 1121 N N . VAL A 1 140 ? 5.087 -1.043 4.364 1.00 98.12 140 VAL A N 1
ATOM 1122 C CA . VAL A 1 140 ? 6.390 -1.717 4.218 1.00 98.12 140 VAL A CA 1
ATOM 1123 C C . VAL A 1 140 ? 7.029 -2.039 5.575 1.00 98.12 140 VAL A C 1
ATOM 1125 O O . VAL A 1 140 ? 7.707 -3.060 5.700 1.00 98.12 140 VAL A O 1
ATOM 1128 N N . SER A 1 141 ? 6.783 -1.246 6.623 1.00 98.00 141 SER A N 1
ATOM 1129 C CA . SER A 1 141 ? 7.337 -1.509 7.959 1.00 98.00 141 SER A CA 1
ATOM 1130 C C . SER A 1 141 ? 6.427 -1.032 9.089 1.00 98.00 141 SER A C 1
ATOM 1132 O O . SER A 1 141 ? 5.596 -0.145 8.910 1.00 98.00 141 SER A O 1
ATOM 1134 N N . ASP A 1 142 ? 6.604 -1.611 10.280 1.00 97.75 142 ASP A N 1
ATOM 1135 C CA . ASP A 1 142 ? 5.875 -1.180 11.480 1.00 97.75 142 ASP A CA 1
ATOM 1136 C C . ASP A 1 142 ? 6.196 0.282 11.833 1.00 97.75 142 ASP A C 1
ATOM 1138 O O . ASP A 1 142 ? 5.330 1.001 12.319 1.00 97.75 142 ASP A O 1
ATOM 1142 N N . ASP A 1 143 ? 7.430 0.730 11.579 1.00 97.88 143 ASP A N 1
ATOM 1143 C CA . ASP A 1 143 ? 7.872 2.101 11.852 1.00 97.88 143 ASP A CA 1
ATOM 1144 C C . ASP A 1 143 ? 7.157 3.121 10.956 1.00 97.88 143 ASP A C 1
ATOM 1146 O O . ASP A 1 143 ? 6.571 4.081 11.459 1.00 97.88 143 ASP A O 1
ATOM 1150 N N . ARG A 1 144 ? 7.103 2.859 9.643 1.00 98.06 144 ARG A N 1
ATOM 1151 C CA . ARG A 1 144 ? 6.396 3.722 8.686 1.00 98.06 144 ARG A CA 1
ATOM 1152 C C . ARG A 1 144 ? 4.902 3.765 8.985 1.00 98.06 144 ARG A C 1
ATOM 1154 O O . ARG A 1 144 ? 4.336 4.849 9.095 1.00 98.06 144 ARG A O 1
ATOM 1161 N N . ALA A 1 145 ? 4.281 2.605 9.207 1.00 98.25 145 ALA A N 1
ATOM 1162 C CA . ALA A 1 145 ? 2.867 2.523 9.559 1.00 98.25 145 ALA A CA 1
ATOM 1163 C C . ALA A 1 145 ? 2.554 3.270 10.868 1.00 98.25 145 ALA A C 1
ATOM 1165 O O . ALA A 1 145 ? 1.589 4.030 10.931 1.00 98.25 145 ALA A O 1
ATOM 1166 N N . ARG A 1 146 ? 3.396 3.116 11.901 1.00 97.69 146 ARG A N 1
ATOM 1167 C CA . ARG A 1 146 ? 3.270 3.838 13.176 1.00 97.69 146 ARG A CA 1
ATOM 1168 C C . ARG A 1 146 ? 3.376 5.341 12.984 1.00 97.69 146 ARG A C 1
ATOM 1170 O O . ARG A 1 146 ? 2.567 6.067 13.561 1.00 97.69 146 ARG A O 1
ATOM 1177 N N . ARG A 1 147 ? 4.361 5.809 12.213 1.00 96.06 147 ARG A N 1
ATOM 1178 C CA . ARG A 1 147 ? 4.556 7.234 11.930 1.00 96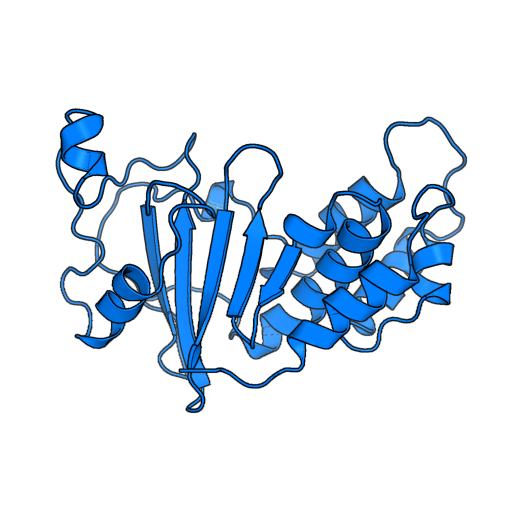.06 147 ARG A CA 1
ATOM 1179 C C . ARG A 1 147 ? 3.318 7.813 11.250 1.00 96.06 147 ARG A C 1
ATOM 1181 O O . ARG A 1 147 ? 2.735 8.737 11.806 1.00 96.06 147 ARG A O 1
ATOM 1188 N N . THR A 1 148 ? 2.850 7.199 10.163 1.00 95.31 148 THR A N 1
ATOM 1189 C CA . THR A 1 148 ? 1.642 7.638 9.446 1.00 95.31 148 THR A CA 1
ATOM 1190 C C . THR A 1 148 ? 0.416 7.655 10.356 1.00 95.31 148 THR A C 1
ATOM 1192 O O . THR A 1 148 ? -0.270 8.666 10.452 1.00 95.31 148 THR A O 1
ATOM 1195 N N . ILE A 1 149 ? 0.151 6.574 11.097 1.00 95.62 149 ILE A N 1
ATOM 1196 C CA . ILE A 1 149 ? -0.990 6.537 12.022 1.00 95.62 149 ILE A CA 1
ATOM 1197 C C . ILE A 1 149 ? -0.868 7.633 13.086 1.00 95.62 149 ILE A C 1
ATOM 1199 O O . ILE A 1 149 ? -1.859 8.276 13.411 1.00 95.62 149 ILE A O 1
ATOM 1203 N N . THR A 1 150 ? 0.330 7.861 13.625 1.00 94.06 150 THR A N 1
ATOM 1204 C CA . THR A 1 150 ? 0.568 8.891 14.643 1.00 94.06 150 THR A CA 1
ATOM 1205 C C . THR A 1 150 ? 0.347 10.297 14.090 1.00 94.06 150 THR A C 1
ATOM 1207 O O . THR A 1 150 ? -0.196 11.137 14.799 1.00 94.06 150 THR A O 1
ATOM 1210 N N . GLU A 1 151 ? 0.761 10.570 12.852 1.00 90.56 151 GLU A N 1
ATOM 1211 C CA . GLU A 1 151 ? 0.534 11.855 12.178 1.00 90.56 151 GLU A CA 1
ATOM 1212 C C . GLU A 1 151 ? -0.964 12.131 12.043 1.00 90.56 151 GLU A C 1
ATOM 1214 O O . GLU A 1 151 ? -1.459 13.136 12.556 1.00 90.56 151 GLU A O 1
ATOM 1219 N N . TYR A 1 152 ? -1.712 11.183 11.479 1.00 90.31 152 TYR A N 1
ATOM 1220 C CA . TYR A 1 152 ? -3.160 11.321 11.348 1.00 90.31 152 TYR A CA 1
ATOM 1221 C C . TYR A 1 152 ? -3.888 11.308 12.693 1.00 90.31 152 TYR A C 1
ATOM 1223 O O . TYR A 1 152 ? -4.915 11.960 12.821 1.00 90.31 152 TYR A O 1
ATOM 1231 N N . ALA A 1 153 ? -3.369 10.625 13.715 1.00 89.56 153 ALA A N 1
ATOM 1232 C CA . ALA A 1 153 ? -3.926 10.637 15.067 1.00 89.56 153 ALA A CA 1
ATOM 1233 C C . ALA A 1 153 ? -3.618 11.921 15.853 1.00 89.56 153 ALA A C 1
ATOM 1235 O O . ALA A 1 153 ? -4.271 12.172 16.858 1.00 89.56 153 ALA A O 1
ATOM 1236 N N . LYS A 1 154 ? -2.646 12.736 15.433 1.00 85.62 154 LYS A N 1
ATOM 1237 C CA . LYS A 1 154 ? -2.411 14.065 16.020 1.00 85.62 154 LYS A CA 1
ATOM 1238 C C . LYS A 1 154 ? -3.286 15.139 15.373 1.00 85.62 154 LYS A C 1
ATOM 1240 O O . LYS A 1 154 ? -3.696 16.068 16.056 1.00 85.62 154 LYS A O 1
ATOM 1245 N N . GLY A 1 155 ? -3.604 14.989 14.086 1.00 79.06 155 GLY A N 1
ATOM 1246 C CA . GLY A 1 155 ? -4.333 16.010 13.328 1.00 79.06 155 GLY A CA 1
ATOM 1247 C C . GLY A 1 155 ? -3.515 17.297 13.131 1.00 79.06 155 GLY A C 1
ATOM 1248 O O . GLY A 1 155 ? -2.311 17.324 13.376 1.00 79.06 155 GLY A O 1
ATOM 1249 N N . GLU A 1 156 ? -4.170 18.368 12.670 1.00 68.81 156 GLU A N 1
ATOM 1250 C CA . GLU A 1 156 ? -3.539 19.685 12.427 1.00 68.81 156 GLU A CA 1
ATOM 1251 C C . GLU A 1 156 ? -3.591 20.638 13.642 1.00 68.81 156 GLU A C 1
ATOM 1253 O O . GLU A 1 156 ? -3.074 21.754 13.583 1.00 68.81 156 GLU A O 1
ATOM 1258 N N . GLY A 1 157 ? -4.243 20.228 14.735 1.00 60.12 157 GLY A N 1
ATOM 1259 C CA . GLY A 1 157 ? -4.470 21.049 15.927 1.00 60.12 157 GLY A CA 1
ATOM 1260 C C . GLY A 1 157 ? -3.500 20.760 17.075 1.00 60.12 157 GLY A C 1
ATOM 1261 O O . GLY A 1 157 ? -2.917 19.686 17.166 1.00 60.12 157 GLY A O 1
ATOM 1262 N N . ASP A 1 158 ? -3.384 21.719 17.994 1.00 51.41 158 ASP A N 1
ATOM 1263 C CA . ASP A 1 158 ? -2.619 21.625 19.253 1.00 51.41 158 ASP A CA 1
ATOM 1264 C C . ASP A 1 158 ? -3.411 20.882 20.360 1.00 51.41 158 ASP A C 1
ATOM 1266 O O . ASP A 1 158 ? -3.181 21.084 21.553 1.00 51.41 158 ASP A O 1
ATOM 1270 N N . ASP A 1 159 ? -4.402 20.067 19.975 1.00 50.66 159 ASP A N 1
ATOM 1271 C CA . ASP A 1 159 ? -5.316 19.411 20.911 1.00 50.66 159 ASP A CA 1
ATOM 1272 C C . ASP A 1 159 ? -4.640 18.198 21.563 1.00 50.66 159 ASP A C 1
ATOM 1274 O O . ASP A 1 159 ? -4.299 17.211 20.912 1.00 50.66 159 ASP A O 1
ATOM 1278 N N . ASP A 1 160 ? -4.452 18.331 22.879 1.00 55.41 160 ASP A N 1
ATOM 1279 C CA . ASP A 1 160 ? -4.266 17.306 23.903 1.00 55.41 160 ASP A CA 1
ATOM 1280 C C . ASP A 1 160 ? -3.620 16.000 23.428 1.00 55.41 160 ASP A C 1
ATOM 1282 O O . ASP A 1 160 ? -4.291 15.097 22.929 1.00 55.41 160 ASP A O 1
ATOM 1286 N N . LEU A 1 161 ? -2.313 15.864 23.699 1.00 66.94 161 LEU A N 1
ATOM 1287 C CA . LEU A 1 161 ? -1.568 14.602 23.645 1.00 66.94 161 LEU A CA 1
ATOM 1288 C C . LEU A 1 161 ? -2.441 13.459 24.172 1.00 66.94 161 LEU A C 1
ATOM 1290 O O . LEU A 1 161 ? -2.572 13.282 25.385 1.00 66.94 161 LEU A O 1
ATOM 1294 N N . VAL A 1 162 ? -3.029 12.688 23.256 1.00 76.81 162 VAL A N 1
ATOM 1295 C CA . VAL A 1 162 ? -3.831 11.511 23.580 1.00 76.81 162 VAL A CA 1
ATOM 1296 C C . VAL A 1 162 ? -2.990 10.653 24.528 1.00 76.81 162 VAL A C 1
ATOM 1298 O O . VAL A 1 162 ? -1.901 10.211 24.139 1.00 76.81 162 VAL A O 1
ATOM 1301 N N . PRO A 1 163 ? -3.420 10.449 25.790 1.00 83.31 163 PRO A N 1
ATOM 1302 C CA . PRO A 1 163 ? -2.602 9.732 26.753 1.00 83.31 163 PRO A CA 1
ATOM 1303 C C . PRO A 1 163 ? -2.276 8.337 26.234 1.00 83.31 163 PRO A C 1
ATOM 1305 O O . PRO A 1 163 ? -3.160 7.625 25.750 1.00 83.31 163 PRO A O 1
ATOM 1308 N N . ASP A 1 164 ? -1.005 7.959 26.331 1.00 89.62 164 ASP A N 1
ATOM 1309 C CA . ASP A 1 164 ? -0.498 6.676 25.847 1.00 89.62 164 ASP A CA 1
ATOM 1310 C C . ASP A 1 164 ? -0.717 6.445 24.339 1.00 89.62 164 ASP A C 1
ATOM 1312 O O . ASP A 1 164 ? -0.831 5.295 23.911 1.00 89.62 164 ASP A O 1
ATOM 1316 N N . LEU A 1 165 ? -0.750 7.512 23.520 1.00 91.31 165 LEU A N 1
ATOM 1317 C CA . LEU A 1 165 ? -0.961 7.422 22.067 1.00 91.31 165 LEU A CA 1
ATOM 1318 C C . LEU A 1 165 ? -0.098 6.334 21.424 1.00 91.31 165 LEU A C 1
ATOM 1320 O O . LEU A 1 165 ? -0.619 5.508 20.687 1.00 91.31 165 LEU A O 1
ATOM 1324 N N . GLY A 1 166 ? 1.194 6.273 21.759 1.00 93.19 166 GLY A N 1
ATOM 1325 C CA . GLY A 1 166 ? 2.095 5.246 21.231 1.00 93.19 166 GLY A CA 1
ATOM 1326 C C . GLY A 1 166 ? 1.580 3.821 21.460 1.00 93.19 166 GLY A C 1
ATOM 1327 O O . GLY A 1 166 ? 1.543 3.035 20.522 1.00 93.19 166 GLY A O 1
ATOM 1328 N N . SER A 1 167 ? 1.111 3.499 22.669 1.00 96.12 167 SER A N 1
ATOM 1329 C CA . SER A 1 167 ? 0.541 2.181 22.985 1.00 96.12 167 SER A CA 1
ATOM 1330 C C . SER A 1 167 ? -0.756 1.914 22.217 1.00 96.12 167 SER A C 1
ATOM 1332 O O . SER A 1 167 ? -0.961 0.803 21.735 1.00 96.12 167 SER A O 1
ATOM 1334 N N . ARG A 1 168 ? -1.608 2.931 22.048 1.00 96.69 168 ARG A N 1
ATOM 1335 C CA . ARG A 1 168 ? -2.864 2.813 21.285 1.00 96.69 168 ARG A CA 1
ATOM 1336 C C . ARG A 1 168 ? -2.610 2.601 19.791 1.00 96.69 168 ARG A C 1
ATOM 1338 O O . ARG A 1 168 ? -3.282 1.786 19.165 1.00 96.69 168 ARG A O 1
ATOM 1345 N N . VAL A 1 169 ? -1.603 3.275 19.230 1.00 97.31 169 VAL A N 1
ATOM 1346 C CA . VAL A 1 169 ? -1.147 3.046 17.851 1.00 97.31 169 VAL A CA 1
ATOM 1347 C C . VAL A 1 169 ? -0.674 1.602 17.679 1.00 97.31 169 VAL A C 1
ATOM 1349 O O . VAL A 1 169 ? -1.066 0.948 16.715 1.00 97.31 169 VAL A O 1
ATOM 1352 N N . GLU A 1 170 ? 0.072 1.055 18.644 1.00 97.94 170 GLU A N 1
ATOM 1353 C CA . GLU A 1 170 ? 0.480 -0.356 18.603 1.00 97.94 170 GLU A CA 1
ATOM 1354 C C . GLU A 1 170 ? -0.695 -1.330 18.665 1.00 97.94 170 GLU A C 1
ATOM 1356 O O . GLU A 1 170 ? -0.653 -2.395 18.050 1.00 97.94 170 GLU A O 1
ATOM 1361 N N . GLU A 1 171 ? -1.737 -1.007 19.428 1.00 98.00 171 GLU A N 1
ATOM 1362 C CA . GLU A 1 171 ? -2.954 -1.816 19.482 1.00 98.00 171 GLU A CA 1
ATOM 1363 C C . GLU A 1 171 ? -3.683 -1.833 18.139 1.00 98.00 171 GLU A C 1
ATOM 1365 O O . GLU A 1 171 ? -4.089 -2.907 17.691 1.00 98.00 171 GLU A O 1
ATOM 1370 N N . VAL A 1 172 ? -3.789 -0.680 17.473 1.00 98.44 172 VAL A N 1
ATOM 1371 C CA . VAL A 1 172 ? -4.389 -0.565 16.136 1.00 98.44 172 VAL A CA 1
ATOM 1372 C C . VAL A 1 172 ? -3.561 -1.309 15.086 1.00 98.44 172 VAL A C 1
ATOM 1374 O O . VAL A 1 172 ? -4.119 -2.109 14.334 1.00 98.44 172 VAL A O 1
ATOM 1377 N N . LEU A 1 173 ? -2.234 -1.138 15.079 1.00 98.06 173 LEU A N 1
ATOM 1378 C CA . LEU A 1 173 ? -1.333 -1.868 14.177 1.00 98.06 173 LEU A CA 1
ATOM 1379 C C . LEU A 1 173 ? -1.425 -3.384 14.360 1.00 98.06 173 LEU A C 1
ATOM 1381 O O . LEU A 1 173 ? -1.489 -4.124 13.379 1.00 98.06 173 LEU A O 1
ATOM 1385 N N . ARG A 1 174 ? -1.453 -3.855 15.612 1.00 98.12 174 ARG A N 1
ATOM 1386 C CA . ARG A 1 174 ? -1.564 -5.286 15.922 1.00 98.12 174 ARG A CA 1
ATOM 1387 C C . ARG A 1 174 ? -2.914 -5.860 15.509 1.00 98.12 174 ARG A C 1
ATOM 1389 O O . ARG A 1 174 ? -2.967 -7.019 15.107 1.00 98.12 174 ARG A O 1
ATOM 1396 N N . ALA A 1 175 ? -3.987 -5.082 15.638 1.00 98.38 175 ALA A N 1
ATOM 1397 C CA . ALA A 1 175 ? -5.321 -5.516 15.244 1.00 98.38 175 ALA A CA 1
ATOM 1398 C C . ALA A 1 175 ? -5.456 -5.621 13.717 1.00 98.38 175 ALA A C 1
ATOM 1400 O O . ALA A 1 175 ? -6.077 -6.560 13.222 1.00 98.38 175 ALA A O 1
ATOM 1401 N N . GLY A 1 176 ? -4.853 -4.696 12.963 1.00 98.12 176 GLY A N 1
ATOM 1402 C CA . GLY A 1 176 ? -4.877 -4.710 11.501 1.00 98.12 176 GLY A CA 1
ATOM 1403 C C . GLY A 1 176 ? -6.303 -4.776 10.951 1.00 98.12 176 GLY A C 1
ATOM 1404 O O . GLY A 1 176 ? -7.097 -3.864 11.161 1.00 98.12 176 GLY A O 1
ATOM 1405 N N . VAL A 1 177 ? -6.648 -5.875 10.273 1.00 97.94 177 VAL A N 1
ATOM 1406 C CA . VAL A 1 177 ? -7.999 -6.102 9.715 1.00 97.94 177 VAL A CA 1
ATOM 1407 C C . VAL A 1 177 ? -9.094 -6.231 10.783 1.00 97.94 177 VAL A C 1
ATOM 1409 O O . VAL A 1 177 ? -10.263 -5.978 10.493 1.00 97.94 177 VAL A O 1
ATOM 1412 N N . ASP A 1 178 ? -8.721 -6.595 12.012 1.00 98.44 178 ASP A N 1
ATOM 1413 C CA . ASP A 1 178 ? -9.631 -6.808 13.142 1.00 98.44 178 ASP A CA 1
ATOM 1414 C C . ASP A 1 178 ? -9.763 -5.569 14.042 1.00 98.44 178 ASP A C 1
ATOM 1416 O O . ASP A 1 178 ? -10.348 -5.637 15.127 1.00 98.44 178 ASP A O 1
ATOM 1420 N N . VAL A 1 179 ? -9.226 -4.424 13.608 1.00 98.56 179 VAL A N 1
ATOM 1421 C CA . VAL A 1 179 ? -9.334 -3.160 14.339 1.00 98.56 179 VAL A CA 1
ATOM 1422 C C . VAL A 1 179 ? -10.795 -2.788 14.599 1.00 98.56 179 VAL A C 1
ATOM 1424 O O . VAL A 1 179 ? -11.690 -2.979 13.771 1.00 98.56 179 VAL A O 1
ATOM 1427 N N . THR A 1 180 ? -11.048 -2.252 15.788 1.00 98.62 180 THR A N 1
ATOM 1428 C CA . THR A 1 180 ? -12.386 -1.859 16.237 1.00 98.62 180 THR A CA 1
ATOM 1429 C C . THR A 1 180 ? -12.568 -0.345 16.219 1.00 98.62 180 THR A C 1
ATOM 1431 O O . THR A 1 180 ? -11.615 0.424 16.328 1.00 98.62 180 THR A O 1
ATOM 1434 N N . ALA A 1 181 ? -13.826 0.097 16.152 1.00 98.00 181 ALA A N 1
ATOM 1435 C CA . ALA A 1 181 ? -14.143 1.521 16.147 1.00 98.00 181 ALA A CA 1
ATOM 1436 C C . ALA A 1 181 ? -13.710 2.207 17.452 1.00 98.00 181 ALA A C 1
ATOM 1438 O O . ALA A 1 181 ? -13.336 3.373 17.430 1.00 98.00 181 ALA A O 1
ATOM 1439 N N . ASP A 1 182 ? -13.725 1.490 18.578 1.00 97.81 182 ASP A N 1
ATOM 1440 C CA . ASP A 1 182 ? -13.288 2.027 19.868 1.00 97.81 182 ASP A CA 1
ATOM 1441 C C . ASP A 1 182 ? -11.770 2.206 19.927 1.00 97.81 182 ASP A C 1
ATOM 1443 O O . ASP A 1 182 ? -11.306 3.225 20.432 1.00 97.81 182 ASP A O 1
ATOM 1447 N N . GLN A 1 183 ? -10.999 1.281 19.341 1.00 97.88 183 GLN A N 1
ATOM 1448 C CA . GLN A 1 183 ? -9.549 1.445 19.199 1.00 97.88 183 GLN A CA 1
ATOM 1449 C C . GLN A 1 183 ? -9.207 2.662 18.335 1.00 97.88 183 GLN A C 1
ATOM 1451 O O . GLN A 1 183 ? -8.332 3.437 18.706 1.00 97.88 183 GLN A O 1
ATOM 1456 N N . VAL A 1 184 ? -9.927 2.873 17.228 1.00 96.94 184 VAL A N 1
ATOM 1457 C CA . VAL A 1 184 ? -9.713 4.046 16.368 1.00 96.94 184 VAL A CA 1
ATOM 1458 C C . VAL A 1 184 ? -10.118 5.342 17.076 1.00 96.94 184 VAL A C 1
ATOM 1460 O O . VAL A 1 184 ? -9.327 6.275 17.116 1.00 96.94 184 VAL A O 1
ATOM 1463 N N . ARG A 1 185 ? -11.295 5.403 17.718 1.00 94.69 185 ARG A N 1
ATOM 1464 C CA . ARG A 1 185 ? -11.723 6.582 18.508 1.00 94.69 185 ARG A CA 1
ATOM 1465 C C . ARG A 1 185 ? -10.738 6.935 19.612 1.00 94.69 185 ARG A C 1
ATOM 1467 O O . ARG A 1 185 ? -10.569 8.105 19.940 1.00 94.69 185 ARG A O 1
ATOM 1474 N N . ALA A 1 186 ? -10.102 5.928 20.204 1.00 94.25 186 ALA A N 1
ATOM 1475 C CA . ALA A 1 186 ? -9.114 6.142 21.244 1.00 94.25 186 ALA A CA 1
ATOM 1476 C C . ALA A 1 186 ? -7.853 6.854 20.725 1.00 94.25 186 ALA A C 1
ATOM 1478 O O . ALA A 1 186 ? -7.090 7.348 21.551 1.00 94.25 186 ALA A O 1
ATOM 1479 N N . LEU A 1 187 ? -7.621 6.931 19.411 1.00 93.81 187 LEU A N 1
ATOM 1480 C CA . LEU A 1 187 ? -6.479 7.644 18.840 1.00 93.81 187 LEU A CA 1
ATOM 1481 C C . LEU A 1 187 ? -6.679 9.161 18.760 1.00 93.81 187 LEU A C 1
ATOM 1483 O O . LEU A 1 187 ? -5.680 9.865 18.747 1.00 93.81 187 LEU A O 1
ATOM 1487 N N . GLY A 1 188 ? -7.915 9.669 18.717 1.00 89.75 188 GLY A N 1
ATOM 1488 C CA . GLY A 1 188 ? -8.174 11.108 18.603 1.00 89.75 188 GLY A CA 1
ATOM 1489 C C . GLY A 1 188 ? -9.639 11.443 18.319 1.00 89.75 188 GLY A C 1
ATOM 1490 O O . GLY A 1 188 ? -10.358 10.664 17.695 1.00 89.75 188 GLY A O 1
ATOM 1491 N N . SER A 1 189 ? -10.093 12.610 18.783 1.00 88.06 189 SER A N 1
ATOM 1492 C CA . SER A 1 189 ? -11.487 13.067 18.656 1.00 88.06 189 SER A CA 1
ATOM 1493 C C . SER A 1 189 ? -11.865 13.524 17.240 1.00 88.06 189 SER A C 1
ATOM 1495 O O . SER A 1 189 ? -13.042 13.489 16.885 1.00 88.06 189 SER A O 1
ATOM 1497 N N . HIS A 1 190 ? -10.889 13.921 16.419 1.00 87.06 190 HIS A N 1
ATOM 1498 C CA . HIS A 1 190 ? -11.065 14.314 15.014 1.00 87.06 190 HIS A CA 1
ATOM 1499 C C . HIS A 1 190 ? -11.217 13.124 14.057 1.00 87.06 190 HIS A C 1
ATOM 1501 O O . HIS A 1 190 ? -11.575 13.316 12.896 1.00 87.06 190 HIS A O 1
ATOM 1507 N N . LEU A 1 191 ? -11.009 11.892 14.531 1.00 91.81 191 LEU A N 1
ATOM 1508 C CA . LEU A 1 191 ? -11.348 10.668 13.801 1.00 91.81 191 LEU A CA 1
ATOM 1509 C C . LEU A 1 191 ? -12.862 10.437 13.888 1.00 91.81 191 LEU A C 1
ATOM 1511 O O . LEU A 1 191 ? -13.357 9.607 14.652 1.00 91.81 191 LEU A O 1
ATOM 1515 N N . THR A 1 192 ? -13.601 11.255 13.144 1.00 91.56 192 THR A N 1
ATOM 1516 C CA . THR A 1 192 ? -15.059 11.395 13.242 1.00 91.56 192 THR A CA 1
ATOM 1517 C C . THR A 1 192 ? -15.838 10.221 12.647 1.00 91.56 192 THR A C 1
ATOM 1519 O O . THR A 1 192 ? -16.979 9.986 13.055 1.00 91.56 192 THR A O 1
ATOM 1522 N N . GLU A 1 193 ? -15.224 9.424 11.764 1.00 95.12 193 GLU A N 1
ATOM 1523 C CA . GLU A 1 193 ? -15.878 8.314 11.055 1.00 95.12 193 GLU A CA 1
ATOM 1524 C C . GLU A 1 193 ? -15.244 6.929 11.316 1.00 95.12 193 GLU A C 1
ATOM 1526 O O . GLU A 1 193 ? -14.967 6.170 10.386 1.00 95.12 193 GLU A O 1
ATOM 1531 N N . PRO A 1 194 ? -15.076 6.498 12.581 1.00 95.81 194 PRO A N 1
ATOM 1532 C CA . PRO A 1 194 ? -14.387 5.247 12.918 1.00 95.81 194 PRO A CA 1
ATOM 1533 C C . PRO A 1 194 ? -15.058 3.995 12.333 1.00 95.81 194 PRO A C 1
ATOM 1535 O O . PRO A 1 194 ? -14.415 2.966 12.146 1.00 95.81 194 PRO A O 1
ATOM 1538 N N . GLY A 1 195 ? -16.361 4.057 12.032 1.00 96.44 195 GLY A N 1
ATOM 1539 C CA . GLY A 1 195 ? -17.067 2.974 11.344 1.00 96.44 195 GLY A CA 1
ATOM 1540 C C . GLY A 1 195 ? -16.641 2.808 9.882 1.00 96.44 195 GLY A C 1
ATOM 1541 O O . GLY A 1 195 ? -16.532 1.673 9.420 1.00 96.44 195 GLY A O 1
ATOM 1542 N N . VAL A 1 196 ? -16.368 3.917 9.184 1.00 96.25 196 VAL A N 1
ATOM 1543 C CA . VAL A 1 196 ? -15.875 3.919 7.797 1.00 96.25 196 VAL A CA 1
ATOM 1544 C C . VAL A 1 196 ? -14.456 3.368 7.763 1.00 96.25 196 VAL A C 1
ATOM 1546 O O . VAL A 1 196 ? -14.185 2.436 7.010 1.00 96.25 196 VAL A O 1
ATOM 1549 N N . GLY A 1 197 ? -13.592 3.836 8.666 1.00 96.75 197 GLY A N 1
ATOM 1550 C CA . GLY A 1 197 ? -12.244 3.297 8.829 1.00 96.75 197 GLY A CA 1
ATOM 1551 C C . GLY A 1 197 ? -12.218 1.786 9.075 1.00 96.75 197 GLY A C 1
ATOM 1552 O O . GLY A 1 197 ? -11.557 1.037 8.357 1.00 96.75 197 GLY A O 1
ATOM 1553 N N . VAL A 1 198 ? -12.986 1.293 10.048 1.00 97.62 198 VAL A N 1
ATOM 1554 C CA . VAL A 1 198 ? -13.055 -0.155 10.330 1.00 97.62 198 VAL A CA 1
ATOM 1555 C C . VAL A 1 198 ? -13.561 -0.949 9.123 1.00 97.62 198 VAL A C 1
ATOM 1557 O O . VAL A 1 198 ? -13.081 -2.054 8.866 1.00 97.62 198 VAL A O 1
ATOM 1560 N N . ALA A 1 199 ? -14.523 -0.413 8.368 1.00 95.94 199 ALA A N 1
ATOM 1561 C CA . ALA A 1 199 ? -14.988 -1.054 7.143 1.00 95.94 199 ALA A CA 1
ATOM 1562 C C . ALA A 1 199 ? -13.879 -1.115 6.077 1.00 95.94 199 ALA A C 1
ATOM 1564 O O . ALA A 1 199 ? -13.689 -2.175 5.477 1.00 95.94 199 ALA A O 1
ATOM 1565 N N . ALA A 1 200 ? -13.110 -0.035 5.904 1.00 96.19 200 ALA A N 1
ATOM 1566 C CA . ALA A 1 200 ? -11.967 0.007 4.995 1.00 96.19 200 ALA A CA 1
ATOM 1567 C C . ALA A 1 200 ? -10.910 -1.046 5.370 1.00 96.19 200 ALA A C 1
ATOM 1569 O O . ALA A 1 200 ? -10.517 -1.850 4.526 1.00 96.19 200 ALA A O 1
ATOM 1570 N N . ALA A 1 201 ? -10.534 -1.128 6.651 1.00 97.44 201 ALA A N 1
ATOM 1571 C CA . ALA A 1 201 ? -9.573 -2.109 7.160 1.00 97.44 201 ALA A CA 1
ATOM 1572 C C . ALA A 1 201 ? -9.998 -3.559 6.884 1.00 97.44 201 ALA A C 1
ATOM 1574 O O . ALA A 1 201 ? -9.197 -4.382 6.437 1.00 97.44 201 ALA A O 1
ATOM 1575 N N . ARG A 1 202 ? -11.282 -3.877 7.089 1.00 97.00 202 ARG A N 1
ATOM 1576 C CA . ARG A 1 202 ? -11.834 -5.217 6.827 1.00 97.00 202 ARG A CA 1
ATOM 1577 C C . ARG A 1 202 ? -11.761 -5.616 5.358 1.00 97.00 202 ARG A C 1
ATOM 1579 O O . ARG A 1 202 ? -11.617 -6.802 5.066 1.00 97.00 202 ARG A O 1
ATOM 1586 N N . GLY A 1 203 ? -11.810 -4.654 4.436 1.00 95.69 203 GLY A N 1
ATOM 1587 C CA . GLY A 1 203 ? -11.673 -4.910 3.001 1.00 95.69 203 GLY A CA 1
ATOM 1588 C C . GLY A 1 203 ? -10.355 -5.600 2.631 1.00 95.69 203 GLY A C 1
ATOM 1589 O O . GLY A 1 203 ? -10.301 -6.359 1.664 1.00 95.69 203 GLY A O 1
ATOM 1590 N N . PHE A 1 204 ? -9.297 -5.418 3.425 1.00 97.12 204 PHE A N 1
ATOM 1591 C CA . PHE A 1 204 ? -7.991 -6.043 3.193 1.00 97.12 204 PHE A CA 1
ATOM 1592 C C . PHE A 1 204 ? -7.974 -7.554 3.482 1.00 97.12 204 PHE A C 1
ATOM 1594 O O . PHE A 1 204 ? -7.038 -8.247 3.076 1.00 97.12 204 PHE A O 1
ATOM 1601 N N . ALA A 1 205 ? -9.002 -8.093 4.149 1.00 95.75 205 ALA A N 1
ATOM 1602 C CA . ALA A 1 205 ? -9.153 -9.530 4.377 1.00 95.75 205 ALA A CA 1
ATOM 1603 C C . ALA A 1 205 ? -9.673 -10.292 3.144 1.00 95.75 205 ALA A C 1
ATOM 1605 O O . ALA A 1 205 ? -9.619 -11.523 3.127 1.00 95.75 205 ALA A O 1
ATOM 1606 N N . ALA A 1 206 ? -10.168 -9.591 2.116 1.00 94.38 206 ALA A N 1
ATOM 1607 C CA . ALA A 1 206 ? -10.610 -10.221 0.876 1.00 94.38 206 ALA A CA 1
ATOM 1608 C C . ALA A 1 206 ? -9.461 -11.024 0.224 1.00 94.38 206 ALA A C 1
ATOM 1610 O O . ALA A 1 206 ? -8.293 -10.632 0.350 1.00 94.38 206 ALA A O 1
ATOM 1611 N N . PRO A 1 207 ? -9.747 -12.138 -0.473 1.00 92.06 207 PRO A N 1
ATOM 1612 C CA . PRO A 1 207 ? -8.743 -12.845 -1.266 1.00 92.06 207 PRO A CA 1
ATOM 1613 C C . PRO A 1 207 ? -8.286 -12.003 -2.468 1.00 92.06 207 PRO A C 1
ATOM 1615 O O . PRO A 1 207 ? -8.922 -11.009 -2.814 1.00 92.06 207 PRO A O 1
ATOM 1618 N N . GLY A 1 208 ? -7.170 -12.396 -3.088 1.00 90.88 208 GLY A N 1
ATOM 1619 C CA . GLY A 1 208 ? -6.768 -11.843 -4.381 1.00 90.88 208 GLY A CA 1
ATOM 1620 C C . GLY A 1 208 ? -7.805 -12.158 -5.459 1.00 90.88 208 GLY A C 1
ATOM 1621 O O . GLY A 1 208 ? -8.449 -13.210 -5.417 1.00 90.88 208 GLY A O 1
ATOM 1622 N N . ARG A 1 209 ? -7.987 -11.223 -6.388 1.00 90.44 209 ARG A N 1
ATOM 1623 C CA . ARG A 1 209 ? -9.031 -11.263 -7.414 1.00 90.44 209 ARG A CA 1
ATOM 1624 C C . ARG A 1 209 ? -8.597 -11.967 -8.700 1.00 90.44 209 ARG A C 1
ATOM 1626 O O . ARG A 1 209 ? -9.459 -12.508 -9.392 1.00 90.44 209 ARG A O 1
ATOM 1633 N N . HIS A 1 210 ? -7.307 -11.902 -9.028 1.00 91.06 210 HIS A N 1
ATOM 1634 C CA . HIS A 1 210 ? -6.786 -12.212 -10.366 1.00 91.06 210 HIS A CA 1
ATOM 1635 C C . HIS A 1 210 ? -6.263 -13.639 -10.536 1.00 91.06 210 HIS A C 1
ATOM 1637 O O . HIS A 1 210 ? -5.945 -14.304 -9.524 1.00 91.06 210 HIS A O 1
#

Sequence (210 aa):
MELDLPAPDQLRPRWAAVAAVLGSVGYGSEDCRSDDGDWYYHDGGGNWCRLYRYADGRALLVGSDHEYSDTFYGEAAAYFERPETDLLAAGEPWWGDALGWHDRRDGQWVSFIYAFDGQRWRRAPYDLDDGFASLDLPAVSDDRARRTITEYAKGEGDDDLVPDLGSRVEEVLRAGVDVTADQVRALGSHLTEPGVGVAAARGFAAPGRH

Radius of gyration: 17.38 Å; chains: 1; bounding box: 36×40×52 Å